Protein AF-0000000082404742 (afdb_homodimer)

Secondary structure (DSSP, 8-state):
-EEEEEEEE--S-----S-EEEEEEEEEE-TTS-EEEEEEEEE---SSS---EEEEEEE-HHHHHHHHHHHHHH-HHHHHHHSS---------------GGGGGGGGGG----/-EEEEEEEE--S-----S-EEEEEEEEEE-TTS-EEEEEEEEE---SSS---EEEEEEE-HHHHHHHHHHHHHH-HHHHHHHSS----------------TTSGGGG------

Organism: Rhodococcus erythropolis (NCBI:txid1833)

Radius of gyration: 31.64 Å; Cα contacts (8 Å, |Δi|>4): 335; chains: 2; bounding box: 119×67×80 Å

Sequence (226 aa):
MARIRTIEPGTQSIRAHSSEVDCFYNLVDDESGARLVHLSTFGSDHRKSSPKSSQSIQLDQQMAERLIAVLLESFPAIGASVQAPIAEPPLPIAPSSGSTLIYDQLSRELGPNMARIRTIEPGTQSIRAHSSEVDCFYNLVDDESGARLVHLSTFGSDHRKSSPKSSQSIQLDQQMAERLIAVLLESFPAIGASVQAPIAEPPLPIAPSSGSTLIYDQLSRELGPN

Foldseek 3Di:
DEEDDDDDDDDDDDDDDPFDWDKDWDWDADPVRFIKIKIFTFGPPPDDDDRPGPDMYIYGPVVVVVVVVVVCVVPVVVVVVVPPPVPVVPPPPPPPPDPVPPPDPPPPPPPDD/DEEDDDDDDDDDDDDDDPFDWDKDWDWDADPVRFIKIKIFTFGPPPDDDDRPGPDMYIYGPVVVVVVVVVVCVVPVVVVVVVPPPVPVPPPPPPPPPDPPPPPPDPPPPDDDD

pLDDT: mean 71.98, std 26.62, range [23.89, 98.25]

Solvent-accessible surface area (backbone atoms only — not comparable to full-atom values): 13575 Å² total; per-residue (Å²): 106,27,24,47,75,45,80,42,82,48,84,75,91,67,75,61,62,86,46,55,18,41,28,28,35,40,82,27,58,35,96,86,62,50,62,26,47,32,41,32,30,26,54,55,70,87,57,88,61,78,69,61,69,75,40,37,42,30,28,37,65,68,48,42,52,51,49,43,51,53,48,38,70,75,34,57,72,55,51,62,61,67,59,52,60,82,59,63,64,72,67,73,78,66,77,80,75,75,80,67,74,70,69,72,69,72,68,70,70,74,65,83,124,106,27,24,47,75,44,81,43,83,49,85,74,91,66,74,62,61,87,47,55,18,40,28,27,35,41,82,27,57,37,96,86,62,49,62,26,46,33,40,33,29,26,52,56,69,87,57,87,61,78,68,60,70,76,40,36,42,30,29,38,65,69,47,42,52,52,49,43,52,51,47,37,70,74,35,58,71,54,52,63,60,67,60,53,62,81,62,64,66,74,68,72,78,70,78,81,79,77,82,69,76,77,71,72,76,80,70,86,67,82,78,82,135

Nearest PDB structures (foldseek):
  2idk-assembly1_B  TM=4.460E-01  e=5.975E-01  Rattus norvegicus
  2oct-assembly1_A  TM=5.735E-01  e=3.264E+00  Homo sapiens
  1jkm-assembly1_B  TM=6.895E-01  e=3.941E+00  Bacillus subtilis
  4r40-assembly1_A  TM=4.897E-01  e=3.475E+00  Yersinia pestis CO92
  5kux-assembly1_A  TM=4.435E-01  e=7.871E+00  synthetic construct

Structure (mmCIF, N/CA/C/O backbone):
data_AF-0000000082404742-model_v1
#
loop_
_entity.id
_entity.type
_entity.pdbx_description
1 polymer 'Uncharacterized protein'
#
loop_
_atom_site.group_PDB
_atom_site.id
_atom_site.type_symbol
_atom_site.label_atom_id
_atom_site.label_alt_id
_atom_site.label_comp_id
_atom_site.label_asym_id
_atom_site.label_entity_id
_atom_site.label_seq_id
_atom_site.pdbx_PDB_ins_code
_atom_site.Cartn_x
_atom_site.Cartn_y
_atom_site.Cartn_z
_atom_site.occupancy
_atom_site.B_iso_or_equiv
_atom_site.auth_seq_id
_atom_site.auth_comp_id
_atom_site.auth_asym_id
_atom_site.auth_atom_id
_atom_site.pdbx_PDB_model_num
ATOM 1 N N . MET A 1 1 ? 9.93 9.234 -2.553 1 62.78 1 MET A N 1
ATOM 2 C CA . MET A 1 1 ? 9.414 9.914 -1.366 1 62.78 1 MET A CA 1
ATOM 3 C C . MET A 1 1 ? 8.289 10.875 -1.733 1 62.78 1 MET A C 1
ATOM 5 O O . MET A 1 1 ? 8.539 11.953 -2.275 1 62.78 1 MET A O 1
ATOM 9 N N . ALA A 1 2 ? 7.008 10.508 -1.83 1 80.25 2 ALA A N 1
ATOM 10 C CA . ALA A 1 2 ? 5.949 11.383 -2.312 1 80.25 2 ALA A CA 1
ATOM 11 C C . ALA A 1 2 ? 4.594 10.984 -1.734 1 80.25 2 ALA A C 1
ATOM 13 O O . ALA A 1 2 ? 4.367 9.812 -1.422 1 80.25 2 ALA A O 1
ATOM 14 N N . ARG A 1 3 ? 3.881 12.102 -1.605 1 92.06 3 ARG A N 1
ATOM 15 C CA . ARG A 1 3 ? 2.461 11.938 -1.312 1 92.06 3 ARG A CA 1
ATOM 16 C C . ARG A 1 3 ? 1.661 11.695 -2.588 1 92.06 3 ARG A C 1
ATOM 18 O O . ARG A 1 3 ? 1.751 12.477 -3.537 1 92.06 3 ARG A O 1
ATOM 25 N N . ILE A 1 4 ? 0.915 10.656 -2.559 1 94.69 4 ILE A N 1
ATOM 26 C CA . ILE A 1 4 ? 0.156 10.305 -3.752 1 94.69 4 ILE A CA 1
ATOM 27 C C . ILE A 1 4 ? -1.08 11.195 -3.861 1 94.69 4 ILE A C 1
ATOM 29 O O . ILE A 1 4 ? -1.879 11.27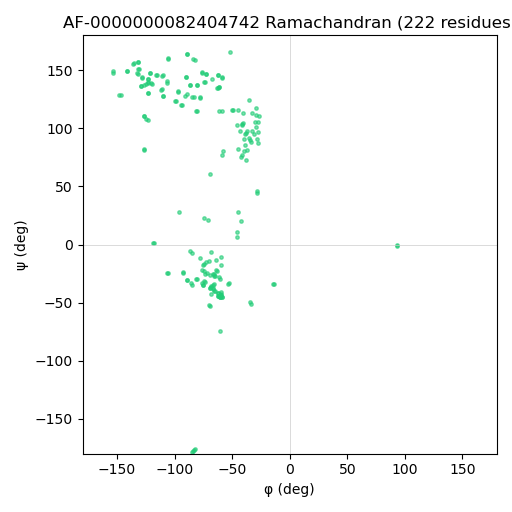3 -2.926 1 94.69 4 ILE A O 1
ATOM 33 N N . ARG A 1 5 ? -1.212 11.836 -5.023 1 94.56 5 ARG A N 1
ATOM 34 C CA . ARG A 1 5 ? -2.361 12.719 -5.191 1 94.56 5 ARG A CA 1
ATOM 35 C C . ARG A 1 5 ? -3.404 12.094 -6.109 1 94.56 5 ARG A C 1
ATOM 37 O O . ARG A 1 5 ? -4.574 12.477 -6.082 1 94.56 5 ARG A O 1
ATOM 44 N N . THR A 1 6 ? -2.949 11.148 -7.016 1 95.75 6 THR A N 1
ATOM 45 C CA . THR A 1 6 ? -3.875 10.43 -7.879 1 95.75 6 THR A CA 1
ATOM 46 C C . THR A 1 6 ? -3.445 8.969 -8.031 1 95.75 6 THR A C 1
ATOM 48 O O . THR A 1 6 ? -2.266 8.648 -7.883 1 95.75 6 THR A O 1
ATOM 51 N N . ILE A 1 7 ? -4.383 8.094 -8.219 1 96.75 7 ILE A N 1
ATOM 52 C CA . ILE A 1 7 ? -4.156 6.711 -8.609 1 96.75 7 ILE A CA 1
ATOM 53 C C . ILE A 1 7 ? -4.992 6.387 -9.852 1 96.75 7 ILE A C 1
ATOM 55 O O . ILE A 1 7 ? -6.223 6.391 -9.797 1 96.75 7 ILE A O 1
ATOM 59 N N . GLU A 1 8 ? -4.305 6.199 -10.93 1 96.69 8 GLU A N 1
ATOM 60 C CA . GLU A 1 8 ? -4.973 5.961 -12.203 1 96.69 8 GLU A CA 1
ATOM 61 C C . GLU A 1 8 ? -4.371 4.758 -12.922 1 96.69 8 GLU A C 1
ATOM 63 O O . GLU A 1 8 ? -3.236 4.359 -12.641 1 96.69 8 GLU A O 1
ATOM 68 N N . PRO A 1 9 ? -5.188 4.113 -13.875 1 97.06 9 PRO A N 1
ATOM 69 C CA . PRO A 1 9 ? -4.605 3.016 -14.648 1 97.06 9 PRO A CA 1
ATOM 70 C C . PRO A 1 9 ? -3.414 3.457 -15.492 1 97.06 9 PRO A C 1
ATOM 72 O O . PRO A 1 9 ? -3.43 4.551 -16.062 1 97.06 9 PRO A O 1
ATOM 75 N N . GLY A 1 10 ? -2.375 2.648 -15.453 1 94.31 10 GLY A N 1
ATOM 76 C CA . GLY A 1 10 ? -1.215 2.906 -16.297 1 94.31 10 GLY A CA 1
ATOM 77 C C . GLY A 1 10 ? -1.303 2.248 -17.656 1 94.31 10 GLY A C 1
ATOM 78 O O . GLY A 1 10 ? -2.152 1.383 -17.875 1 94.31 10 GLY A O 1
ATOM 79 N N . THR A 1 11 ? -0.453 2.736 -18.516 1 89.62 11 THR A N 1
ATOM 80 C CA . THR A 1 11 ? -0.446 2.203 -19.875 1 89.62 11 THR A CA 1
ATOM 81 C C . THR A 1 11 ? 0.898 1.556 -20.188 1 89.62 11 THR A C 1
ATOM 83 O O . THR A 1 11 ? 1.092 1.023 -21.297 1 89.62 11 THR A O 1
ATOM 86 N N . GLN A 1 12 ? 1.81 1.529 -19.266 1 86.75 12 GLN A N 1
ATOM 87 C CA . GLN A 1 12 ? 3.154 1.015 -19.5 1 86.75 12 GLN A CA 1
ATOM 88 C C . GLN A 1 12 ? 3.164 -0.511 -19.531 1 86.75 12 GLN A C 1
ATOM 90 O O . GLN A 1 12 ? 2.309 -1.151 -18.906 1 86.75 12 GLN A O 1
ATOM 95 N N . SER A 1 13 ? 4.07 -1.026 -20.328 1 89.94 13 SER A N 1
ATOM 96 C CA . SER A 1 13 ? 4.367 -2.453 -20.25 1 89.94 13 SER A CA 1
ATOM 97 C C . SER A 1 13 ? 5.328 -2.752 -19.094 1 89.94 13 SER A C 1
ATOM 99 O O . SER A 1 13 ? 6.492 -2.346 -19.141 1 89.94 13 SER A O 1
ATOM 101 N N . ILE A 1 14 ? 4.836 -3.467 -18.156 1 92 14 ILE A N 1
ATOM 102 C CA . ILE A 1 14 ? 5.582 -3.734 -16.922 1 92 14 ILE A CA 1
ATOM 103 C C . ILE A 1 14 ? 5.781 -5.238 -16.766 1 92 14 ILE A C 1
ATOM 105 O O . ILE A 1 14 ? 4.879 -6.027 -17.062 1 92 14 ILE A O 1
ATOM 109 N N . ARG A 1 15 ? 6.934 -5.578 -16.359 1 92.31 15 ARG A N 1
ATOM 110 C CA . ARG A 1 15 ? 7.195 -6.973 -16.016 1 92.31 15 ARG A CA 1
ATOM 111 C C . ARG A 1 15 ? 7.27 -7.152 -14.5 1 92.31 15 ARG A C 1
ATOM 113 O O . ARG A 1 15 ? 7.516 -6.191 -13.766 1 92.31 15 ARG A O 1
ATOM 120 N N . ALA A 1 16 ? 7.098 -8.391 -14.094 1 94.44 16 ALA A N 1
ATOM 121 C CA . ALA A 1 16 ? 7.242 -8.703 -12.672 1 94.44 16 ALA A CA 1
ATOM 122 C C . ALA A 1 16 ? 8.664 -8.422 -12.195 1 94.44 16 ALA A C 1
ATOM 124 O O . ALA A 1 16 ? 9.633 -8.758 -12.875 1 94.44 16 ALA A O 1
ATOM 125 N N . HIS A 1 17 ? 8.75 -7.793 -11.078 1 90.75 17 HIS A N 1
ATOM 126 C CA . HIS A 1 17 ? 10.062 -7.531 -10.5 1 90.75 17 HIS A CA 1
ATOM 127 C C . HIS A 1 17 ? 10.68 -8.812 -9.938 1 90.75 17 HIS A C 1
ATOM 129 O O . HIS A 1 17 ? 9.977 -9.648 -9.367 1 90.75 17 HIS A O 1
ATOM 135 N N . SER A 1 18 ? 11.961 -8.867 -10.031 1 87.25 18 SER A N 1
ATOM 136 C CA . SER A 1 18 ? 12.664 -10.055 -9.539 1 87.25 18 SER A CA 1
ATOM 137 C C . SER A 1 18 ? 13.117 -9.875 -8.094 1 87.25 18 SER A C 1
ATOM 139 O O . SER A 1 18 ? 13.352 -10.852 -7.387 1 87.25 18 SER A O 1
ATOM 141 N N . SER A 1 19 ? 13.281 -8.641 -7.645 1 84.94 19 SER A N 1
ATOM 142 C CA . SER A 1 19 ? 13.75 -8.391 -6.285 1 84.94 19 SER A CA 1
ATOM 143 C C . SER A 1 19 ? 12.578 -8.273 -5.312 1 84.94 19 SER A C 1
ATOM 145 O O . SER A 1 19 ? 11.5 -7.805 -5.68 1 84.94 19 SER A O 1
ATOM 147 N N . GLU A 1 20 ? 12.875 -8.781 -4.156 1 89.38 20 GLU A N 1
ATOM 148 C CA . GLU A 1 20 ? 11.891 -8.664 -3.08 1 89.38 20 GLU A CA 1
ATOM 149 C C . GLU A 1 20 ? 12.375 -7.707 -1.993 1 89.38 20 GLU A C 1
ATOM 151 O O . GLU A 1 20 ? 13.57 -7.633 -1.706 1 89.38 20 GLU A O 1
ATOM 156 N N . VAL A 1 21 ? 11.469 -6.996 -1.412 1 90.19 21 VAL A N 1
ATOM 157 C CA . VAL A 1 21 ? 11.805 -6.039 -0.363 1 90.19 21 VAL A CA 1
ATOM 158 C C . VAL A 1 21 ? 10.812 -6.168 0.791 1 90.19 21 VAL A C 1
ATOM 160 O O . VAL A 1 21 ? 9.703 -6.684 0.611 1 90.19 21 VAL A O 1
ATOM 163 N N . ASP A 1 22 ? 11.289 -5.746 1.96 1 92.31 22 ASP A N 1
ATOM 164 C CA . ASP A 1 22 ? 10.398 -5.559 3.102 1 92.31 22 ASP A CA 1
ATOM 165 C C . ASP A 1 22 ? 9.781 -4.164 3.096 1 92.31 22 ASP A C 1
ATOM 167 O O . ASP A 1 22 ? 10.461 -3.182 2.779 1 92.31 22 ASP A O 1
ATOM 171 N N . CYS A 1 23 ? 8.523 -4.168 3.389 1 93.62 23 CYS A N 1
ATOM 172 C CA . CYS A 1 23 ? 7.824 -2.893 3.492 1 93.62 23 CYS A CA 1
ATOM 173 C C . CYS A 1 23 ? 7.418 -2.605 4.934 1 93.62 23 CYS A C 1
ATOM 175 O O . CYS A 1 23 ? 6.949 -3.5 5.637 1 93.62 23 CYS A O 1
ATOM 177 N N . PHE A 1 24 ? 7.672 -1.413 5.395 1 94.25 24 PHE A N 1
ATOM 178 C CA . PHE A 1 24 ? 7.238 -0.937 6.703 1 94.25 24 PHE A CA 1
ATOM 179 C C . PHE A 1 24 ? 6.254 0.22 6.559 1 94.25 24 PHE A C 1
ATOM 181 O O . PHE A 1 24 ? 6.352 1.01 5.617 1 94.25 24 PHE A O 1
ATOM 188 N N . TYR A 1 25 ? 5.316 0.296 7.453 1 96.19 25 TYR A N 1
ATOM 189 C CA . TYR A 1 25 ? 4.379 1.412 7.406 1 96.19 25 TYR A CA 1
ATOM 190 C C . TYR A 1 25 ? 4.418 2.209 8.703 1 96.19 25 TYR A C 1
ATOM 192 O O . TYR A 1 25 ? 4.684 1.655 9.773 1 96.19 25 TYR A O 1
ATOM 200 N N . ASN A 1 26 ? 4.199 3.416 8.617 1 96.56 26 ASN A N 1
ATOM 201 C CA . ASN A 1 26 ? 4.062 4.355 9.727 1 96.56 26 ASN A CA 1
ATOM 202 C C . ASN A 1 26 ? 2.836 5.25 9.555 1 96.56 26 ASN A C 1
ATOM 204 O O . ASN A 1 26 ? 2.42 5.527 8.43 1 96.56 26 ASN A O 1
ATOM 208 N N . LEU A 1 27 ? 2.225 5.637 10.664 1 97.69 27 LEU A N 1
ATOM 209 C CA . LEU A 1 27 ? 1.222 6.695 10.641 1 97.69 27 LEU A CA 1
ATOM 210 C C . LEU A 1 27 ? 1.868 8.062 10.875 1 97.69 27 LEU A C 1
ATOM 212 O O . LEU A 1 27 ? 2.678 8.219 11.789 1 97.69 27 LEU A O 1
ATOM 216 N N . VAL A 1 28 ? 1.585 8.938 10.023 1 96.75 28 VAL A N 1
ATOM 217 C CA . VAL A 1 28 ? 2.156 10.281 10.055 1 96.75 28 VAL A CA 1
ATOM 218 C C . VAL A 1 28 ? 1.035 11.32 10.055 1 96.75 28 VAL A C 1
ATOM 220 O O . VAL A 1 28 ? 0.053 11.188 9.32 1 96.75 28 VAL A O 1
ATOM 223 N N . ASP A 1 29 ? 1.128 12.391 10.859 1 95.62 29 ASP A N 1
ATOM 224 C CA . ASP A 1 29 ? 0.223 13.539 10.773 1 95.62 29 ASP A CA 1
ATOM 225 C C . ASP A 1 29 ? 0.838 14.664 9.945 1 95.62 29 ASP A C 1
ATOM 227 O O . ASP A 1 29 ? 2.006 15.008 10.133 1 95.62 29 ASP A O 1
ATOM 231 N N . ASP A 1 30 ? 0.03 15.109 9.07 1 94.38 30 ASP A N 1
ATOM 232 C CA . ASP A 1 30 ? 0.555 16.266 8.344 1 94.38 30 ASP A CA 1
ATOM 233 C C . ASP A 1 30 ? 0.338 17.547 9.125 1 94.38 30 ASP A C 1
ATOM 235 O O . ASP A 1 30 ? -0.091 17.516 10.281 1 94.38 30 ASP A O 1
ATOM 239 N N . GLU A 1 31 ? 0.737 18.656 8.453 1 91.88 31 GLU A N 1
ATOM 240 C CA . GLU A 1 31 ? 0.717 19.938 9.133 1 91.88 31 GLU A CA 1
ATOM 241 C C . GLU A 1 31 ? -0.697 20.312 9.57 1 91.88 31 GLU A C 1
ATOM 243 O O . GLU A 1 31 ? -0.878 21.016 10.562 1 91.88 31 GLU A O 1
ATOM 248 N N . SER A 1 32 ? -1.747 19.859 8.898 1 93.94 32 SER A N 1
ATOM 249 C CA . SER A 1 32 ? -3.141 20.172 9.211 1 93.94 32 SER A CA 1
ATOM 250 C C . SER A 1 32 ? -3.697 19.188 10.25 1 93.94 32 SER A C 1
ATOM 252 O O . SER A 1 32 ? -4.828 19.359 10.711 1 93.94 32 SER A O 1
ATOM 254 N N . GLY A 1 33 ? -2.959 18.188 10.617 1 94.75 33 GLY A N 1
ATOM 255 C CA . GLY A 1 33 ? -3.438 17.172 11.555 1 94.75 33 GLY A CA 1
ATOM 256 C C . GLY A 1 33 ? -4.059 15.977 10.875 1 94.75 33 GLY A C 1
ATOM 257 O O . GLY A 1 33 ? -4.543 15.055 11.547 1 94.75 33 GLY A O 1
ATOM 258 N N . ALA A 1 34 ? -4.098 16.016 9.547 1 95.06 34 ALA A N 1
ATOM 259 C CA . ALA A 1 34 ? -4.656 14.883 8.812 1 95.06 34 ALA A CA 1
ATOM 260 C C . ALA A 1 34 ? -3.695 13.695 8.828 1 95.06 34 ALA A C 1
ATOM 262 O O . ALA A 1 34 ? -2.482 13.867 8.68 1 95.06 34 ALA A O 1
ATOM 263 N N . ARG A 1 35 ? -4.223 12.562 8.984 1 97 35 ARG A N 1
ATO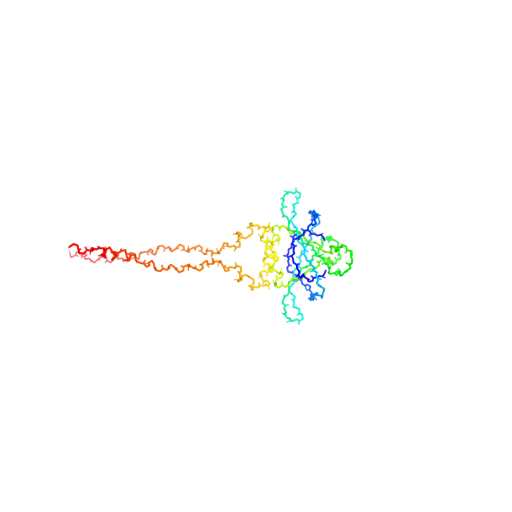M 264 C CA . ARG A 1 35 ? -3.451 11.328 9.086 1 97 35 ARG A CA 1
ATOM 265 C C . ARG A 1 35 ? -3.031 10.828 7.707 1 97 35 ARG A C 1
ATOM 267 O O . ARG A 1 35 ? -3.826 10.852 6.762 1 97 35 ARG A O 1
ATOM 274 N N . LEU A 1 36 ? -1.782 10.383 7.598 1 97.88 36 LEU A N 1
ATOM 275 C CA . LEU A 1 36 ? -1.221 9.727 6.418 1 97.88 36 LEU A CA 1
ATOM 276 C C . LEU A 1 36 ? -0.664 8.352 6.766 1 97.88 36 LEU A C 1
ATOM 278 O O . LEU A 1 36 ? -0.166 8.148 7.875 1 97.88 36 LEU A O 1
ATOM 282 N N . VAL A 1 37 ? -0.835 7.445 5.902 1 98.06 37 VAL A N 1
ATOM 283 C CA . VAL A 1 37 ? -0.099 6.191 5.988 1 98.06 37 VAL A CA 1
ATOM 284 C C . VAL A 1 37 ? 1.174 6.277 5.148 1 98.06 37 VAL A C 1
ATOM 286 O O . VAL A 1 37 ? 1.12 6.605 3.963 1 98.06 37 VAL A O 1
ATOM 289 N N . HIS A 1 38 ? 2.309 6.102 5.82 1 96.44 38 HIS A N 1
ATOM 290 C CA . HIS A 1 38 ? 3.611 6.094 5.164 1 96.44 38 HIS A CA 1
ATOM 291 C C . HIS A 1 38 ? 4.102 4.672 4.934 1 96.44 38 HIS A C 1
ATOM 293 O O . HIS A 1 38 ? 4.176 3.873 5.871 1 96.44 38 HIS A O 1
ATOM 299 N N . LEU A 1 39 ? 4.402 4.336 3.652 1 95.38 39 LEU A N 1
ATOM 300 C CA . LEU A 1 39 ? 5 3.055 3.281 1 95.38 39 LEU A CA 1
ATOM 301 C C . LEU A 1 39 ? 6.441 3.238 2.822 1 95.38 39 LEU A C 1
ATOM 303 O O . LEU A 1 39 ? 6.723 4.082 1.966 1 95.38 39 LEU A O 1
ATOM 307 N N . SER A 1 40 ? 7.348 2.486 3.395 1 92.19 40 SER A N 1
ATOM 308 C CA . SER A 1 40 ? 8.75 2.488 2.982 1 92.19 40 SER A CA 1
ATOM 309 C C . SER A 1 40 ? 9.258 1.07 2.744 1 92.19 40 SER A C 1
ATOM 311 O O . SER A 1 40 ? 8.906 0.146 3.48 1 92.19 40 SER A O 1
ATOM 313 N N . THR A 1 41 ? 9.969 0.925 1.681 1 90.44 41 THR A N 1
ATOM 314 C CA . THR A 1 41 ? 10.5 -0.394 1.364 1 90.44 41 THR A CA 1
ATOM 315 C C . THR A 1 41 ? 12.008 -0.445 1.626 1 90.44 41 THR A C 1
ATOM 317 O O . THR A 1 41 ? 12.711 0.551 1.438 1 90.44 41 THR A O 1
ATOM 320 N N . PHE A 1 42 ? 12.406 -1.555 2.154 1 84.06 42 PHE A N 1
ATOM 321 C CA . PHE A 1 42 ? 13.812 -1.805 2.436 1 84.06 42 PHE A CA 1
ATOM 322 C C . PHE A 1 42 ? 14.281 -3.1 1.778 1 84.06 42 PHE A C 1
ATOM 324 O O . PHE A 1 42 ? 13.664 -4.152 1.97 1 84.06 42 PHE A O 1
ATOM 331 N N . GLY A 1 43 ? 15.07 -2.939 0.752 1 71.56 43 GLY A N 1
ATOM 332 C CA . GLY A 1 43 ? 15.617 -4.094 0.055 1 71.56 43 GLY A CA 1
ATOM 333 C C . GLY A 1 43 ? 16.438 -5 0.954 1 71.56 43 GLY A C 1
ATOM 334 O O . GLY A 1 43 ? 16.812 -4.609 2.062 1 71.56 43 GLY A O 1
ATOM 335 N N . SER A 1 44 ? 16.312 -6.395 0.688 1 55.22 44 SER A N 1
ATOM 336 C CA . SER A 1 44 ? 17.188 -7.355 1.364 1 55.22 44 SER A CA 1
ATOM 337 C C . SER A 1 44 ? 18.641 -6.895 1.354 1 55.22 44 SER A C 1
ATOM 339 O O . SER A 1 44 ? 19.547 -7.707 1.521 1 55.22 44 SER A O 1
ATOM 341 N N . ASP A 1 45 ? 19.094 -5.93 1.008 1 49.47 45 ASP A N 1
ATOM 342 C CA . ASP A 1 45 ? 20.531 -6.043 1.182 1 49.47 45 ASP A CA 1
ATOM 343 C C . ASP A 1 45 ? 20.875 -6.82 2.451 1 49.47 45 ASP A C 1
ATOM 345 O O . ASP A 1 45 ? 20.375 -6.5 3.533 1 49.47 45 ASP A O 1
ATOM 349 N N . HIS A 1 46 ? 21.219 -8.266 2.436 1 42.41 46 HIS A N 1
ATOM 350 C CA . HIS A 1 46 ? 22.234 -8.891 3.277 1 42.41 46 HIS A CA 1
ATOM 351 C C . HIS A 1 46 ? 23.125 -7.848 3.924 1 42.41 46 HIS A C 1
ATOM 353 O O . HIS A 1 46 ? 24.125 -8.195 4.566 1 42.41 46 HIS A O 1
ATOM 359 N N . ARG A 1 47 ? 23.406 -6.73 3.252 1 44.25 47 ARG A N 1
ATOM 360 C CA . ARG A 1 47 ? 24.547 -5.965 3.717 1 44.25 47 ARG A CA 1
ATOM 361 C C . ARG A 1 47 ? 24.344 -5.457 5.137 1 44.25 47 ARG A C 1
ATOM 363 O O . ARG A 1 47 ? 23.203 -5.254 5.562 1 44.25 47 ARG A O 1
ATOM 370 N N . LYS A 1 48 ? 25.297 -5.402 5.812 1 41.53 48 LYS A N 1
ATOM 371 C CA . LYS A 1 48 ? 25.641 -4.906 7.145 1 41.53 48 LYS A CA 1
ATOM 372 C C . LYS A 1 48 ? 24.844 -3.646 7.48 1 41.53 48 LYS A C 1
ATOM 374 O O . LYS A 1 48 ? 24.844 -3.195 8.625 1 41.53 48 LYS A O 1
ATOM 379 N N . SER A 1 49 ? 24.797 -2.635 6.594 1 45.78 49 SER A N 1
ATOM 380 C CA . SER A 1 49 ? 24.422 -1.312 7.074 1 45.78 49 SER A CA 1
ATOM 381 C C . SER A 1 49 ? 22.906 -1.168 7.137 1 45.78 49 SER A C 1
ATOM 383 O O . SER A 1 49 ? 22.172 -1.968 6.547 1 45.78 49 SER A O 1
ATOM 385 N N . SER A 1 50 ? 22.391 -0.251 7.891 1 48.19 50 SER A N 1
ATOM 386 C CA . SER A 1 50 ? 21 0.128 8.141 1 48.19 50 SER A CA 1
ATOM 387 C C . SER A 1 50 ? 20.188 0.116 6.859 1 48.19 50 SER A C 1
ATOM 389 O O . SER A 1 50 ? 20.578 0.726 5.859 1 48.19 50 SER A O 1
ATOM 391 N N . PRO A 1 51 ? 19.438 -0.843 6.695 1 48.81 51 PRO A N 1
ATOM 392 C CA . PRO A 1 51 ? 18.609 -0.965 5.488 1 48.81 51 PRO A CA 1
ATOM 393 C C . PRO A 1 51 ? 18.125 0.385 4.969 1 48.81 51 PRO A C 1
ATOM 395 O O . PRO A 1 51 ? 17.609 1.199 5.746 1 48.81 51 PRO A O 1
ATOM 398 N N . LYS A 1 52 ? 18.781 1.075 4.117 1 50.25 52 LYS A N 1
ATOM 399 C CA . LYS A 1 52 ? 18.344 2.357 3.586 1 50.25 52 LYS A CA 1
ATOM 400 C C . LYS A 1 52 ? 17.016 2.211 2.838 1 50.25 52 LYS A C 1
ATOM 402 O O . LYS A 1 52 ? 16.859 1.293 2.031 1 50.25 52 LYS A O 1
ATOM 407 N N . SER A 1 53 ? 15.977 2.863 3.412 1 51.97 53 SER A N 1
ATOM 408 C CA . SER A 1 53 ? 14.695 2.914 2.717 1 51.97 53 SER A CA 1
ATOM 409 C C . SER A 1 53 ? 14.867 3.365 1.271 1 51.97 53 SER A C 1
ATOM 411 O O . SER A 1 53 ? 15.516 4.379 1.004 1 51.97 53 SER A O 1
ATOM 413 N N . SER A 1 54 ? 14.562 2.51 0.254 1 62.5 54 SER A N 1
ATOM 414 C CA . SER A 1 54 ? 14.805 2.881 -1.136 1 62.5 54 SER A CA 1
ATOM 415 C C . SER A 1 54 ? 13.648 3.689 -1.705 1 62.5 54 SER A C 1
ATOM 417 O O . SER A 1 54 ? 13.844 4.543 -2.572 1 62.5 54 SER A O 1
ATOM 419 N N . GLN A 1 55 ? 12.43 3.371 -1.281 1 76.56 55 GLN A N 1
ATOM 420 C CA . GLN A 1 55 ? 11.281 4.043 -1.874 1 76.56 55 GLN A CA 1
ATOM 421 C C . GLN A 1 55 ? 10.164 4.223 -0.852 1 76.56 55 GLN A C 1
ATOM 423 O O . GLN A 1 55 ? 9.922 3.34 -0.024 1 76.56 55 GLN A O 1
ATOM 428 N N . SER A 1 56 ? 9.656 5.516 -0.724 1 89 56 SER A N 1
ATOM 429 C CA . SER A 1 56 ? 8.555 5.727 0.205 1 89 56 SER A CA 1
ATOM 430 C C . SER A 1 56 ? 7.395 6.453 -0.47 1 89 56 SER A C 1
ATOM 432 O O . SER A 1 56 ? 7.609 7.273 -1.368 1 89 56 SER A O 1
ATOM 434 N N . ILE A 1 57 ? 6.184 6.051 -0.082 1 92.75 57 ILE A N 1
ATOM 435 C CA . ILE A 1 57 ? 4.98 6.75 -0.514 1 92.75 57 ILE A CA 1
ATOM 436 C C . ILE A 1 57 ? 4.086 7.035 0.693 1 92.75 57 ILE A C 1
ATOM 438 O O . ILE A 1 57 ? 4.137 6.316 1.693 1 92.75 57 ILE A O 1
ATOM 442 N N . GLN A 1 58 ? 3.338 8.117 0.576 1 95.94 58 GLN A N 1
ATOM 443 C CA . GLN A 1 58 ? 2.355 8.469 1.597 1 95.94 58 GLN A CA 1
ATOM 444 C C . GLN A 1 58 ? 0.959 8.594 0.995 1 95.94 58 GLN A C 1
ATOM 446 O O . GLN A 1 58 ? 0.799 9.109 -0.113 1 95.94 58 GLN A O 1
ATOM 451 N N . LEU A 1 59 ? -0.001 8.086 1.721 1 97.5 59 LEU A N 1
ATOM 452 C CA . LEU A 1 59 ? -1.402 8.125 1.314 1 97.5 59 LEU A CA 1
ATOM 453 C C . LEU A 1 59 ? -2.258 8.82 2.367 1 97.5 59 LEU A C 1
ATOM 455 O O . LEU A 1 59 ? -2.146 8.516 3.559 1 97.5 59 LEU A O 1
ATOM 459 N N . ASP A 1 60 ? -3.062 9.781 1.876 1 97.38 60 ASP A N 1
ATOM 460 C CA . ASP A 1 60 ? -4.137 10.227 2.76 1 97.38 60 ASP A CA 1
ATOM 461 C C . ASP A 1 60 ? -5.352 9.305 2.652 1 97.38 60 ASP A C 1
ATOM 463 O O . ASP A 1 60 ? -5.312 8.305 1.943 1 97.38 60 ASP A O 1
ATOM 467 N N . GLN A 1 61 ? -6.355 9.664 3.379 1 97.25 61 GLN A N 1
ATOM 468 C CA . GLN A 1 61 ? -7.531 8.805 3.449 1 97.25 61 GLN A CA 1
ATOM 469 C C . GLN A 1 61 ? -8.141 8.594 2.068 1 97.25 61 GLN A C 1
ATOM 471 O O . GLN A 1 61 ? -8.547 7.48 1.728 1 97.25 61 GLN A O 1
ATOM 476 N N . GLN A 1 62 ? -8.242 9.609 1.293 1 97.19 62 GLN A N 1
ATOM 477 C CA . GLN A 1 62 ? -8.844 9.523 -0.033 1 97.19 62 GLN A CA 1
ATOM 478 C C . GLN A 1 62 ? -8.062 8.562 -0.929 1 97.19 62 GLN A C 1
ATOM 480 O O . GLN A 1 62 ? -8.656 7.727 -1.614 1 97.19 62 GLN A O 1
ATOM 485 N N . MET A 1 63 ? -6.766 8.688 -0.867 1 97.69 63 MET A N 1
ATOM 486 C CA . MET A 1 63 ? -5.938 7.84 -1.715 1 97.69 63 MET A CA 1
ATOM 487 C C . MET A 1 63 ? -5.898 6.41 -1.178 1 97.69 63 MET A C 1
ATOM 489 O O . MET A 1 63 ? -5.77 5.457 -1.947 1 97.69 63 MET A O 1
ATOM 493 N N . ALA A 1 64 ? -5.984 6.281 0.118 1 98.12 64 ALA A N 1
ATOM 494 C CA . ALA A 1 64 ? -6.105 4.945 0.696 1 98.12 64 ALA A CA 1
ATOM 495 C C . ALA A 1 64 ? -7.371 4.246 0.205 1 98.12 64 ALA A C 1
ATOM 497 O O . ALA A 1 64 ? -7.332 3.074 -0.174 1 98.12 64 ALA A O 1
ATOM 498 N N . GLU A 1 65 ? -8.43 4.98 0.188 1 97.25 65 GLU A N 1
ATOM 499 C CA . GLU A 1 65 ? -9.695 4.43 -0.294 1 97.25 65 GLU A CA 1
ATOM 500 C C . GLU A 1 65 ? -9.594 4.008 -1.757 1 97.25 65 GLU A C 1
ATOM 502 O O . GLU A 1 65 ? -10.047 2.926 -2.129 1 97.25 65 GLU A O 1
ATOM 507 N N . ARG A 1 66 ? -9 4.863 -2.52 1 98.12 66 ARG A N 1
ATOM 508 C CA . ARG A 1 66 ? -8.812 4.562 -3.936 1 98.12 66 ARG A CA 1
ATOM 509 C C . ARG A 1 66 ? -7.934 3.336 -4.125 1 98.12 66 ARG A C 1
ATOM 511 O O . ARG A 1 66 ? -8.211 2.488 -4.977 1 98.12 66 ARG A O 1
ATOM 518 N N . LEU A 1 67 ? -6.883 3.24 -3.328 1 98.25 67 LEU A N 1
ATOM 519 C CA . LEU A 1 67 ? -5.98 2.1 -3.443 1 98.25 67 LEU A CA 1
ATOM 520 C C . LEU A 1 67 ? -6.691 0.805 -3.062 1 98.25 67 LEU A C 1
ATOM 522 O O . LEU A 1 67 ? -6.531 -0.218 -3.732 1 98.25 67 LEU A O 1
ATOM 526 N N . ILE A 1 68 ? -7.504 0.888 -2.027 1 97.5 68 ILE A N 1
ATOM 527 C CA . ILE A 1 68 ? -8.266 -0.288 -1.613 1 97.5 68 ILE A CA 1
ATOM 528 C C . ILE A 1 68 ? -9.172 -0.744 -2.752 1 97.5 68 ILE A C 1
ATOM 530 O O . ILE A 1 68 ? -9.234 -1.935 -3.066 1 97.5 68 ILE A O 1
ATOM 534 N N . ALA A 1 69 ? -9.828 0.181 -3.348 1 96.62 69 ALA A N 1
ATOM 535 C CA . ALA A 1 69 ? -10.703 -0.149 -4.469 1 96.62 69 ALA A CA 1
ATOM 536 C C . ALA A 1 69 ? -9.93 -0.824 -5.594 1 96.62 69 ALA A C 1
ATOM 538 O O . ALA A 1 69 ? -10.383 -1.824 -6.156 1 96.62 69 ALA A O 1
ATOM 539 N N . VAL A 1 70 ? -8.766 -0.297 -5.938 1 97.94 70 VAL A N 1
ATOM 540 C CA . VAL A 1 70 ? -7.93 -0.839 -7 1 97.94 70 VAL A CA 1
ATOM 541 C C . VAL A 1 70 ? -7.512 -2.266 -6.652 1 97.94 70 VAL A C 1
ATOM 543 O O . VAL A 1 70 ? -7.566 -3.16 -7.5 1 97.94 70 VAL A O 1
ATOM 546 N N . LEU A 1 71 ? -7.109 -2.467 -5.387 1 97.75 71 LEU A N 1
ATOM 547 C CA . LEU A 1 71 ? -6.641 -3.781 -4.965 1 97.75 71 LEU A CA 1
ATOM 548 C C . LEU A 1 71 ? -7.777 -4.797 -4.984 1 97.75 71 LEU A C 1
ATOM 550 O O . LEU A 1 71 ? -7.59 -5.938 -5.422 1 97.75 71 LEU A O 1
ATOM 554 N N . LEU A 1 72 ? -8.953 -4.359 -4.598 1 95.81 72 LEU A N 1
ATOM 555 C CA . LEU A 1 72 ? -10.109 -5.25 -4.59 1 95.81 72 LEU A CA 1
ATOM 556 C C . LEU A 1 72 ? -10.531 -5.602 -6.012 1 95.81 72 LEU A C 1
ATOM 558 O O . LEU A 1 72 ? -10.945 -6.73 -6.277 1 95.81 72 LEU A O 1
ATOM 562 N N . GLU A 1 73 ? -10.445 -4.652 -6.895 1 96 73 GLU A N 1
ATOM 563 C CA . GLU A 1 73 ? -10.75 -4.902 -8.305 1 96 73 GLU A CA 1
ATOM 564 C C . GLU A 1 73 ? -9.734 -5.863 -8.922 1 96 73 GLU A C 1
ATOM 566 O O . GLU A 1 73 ? -10.094 -6.699 -9.75 1 96 73 GLU A O 1
ATOM 571 N N . SER A 1 74 ? -8.523 -5.773 -8.477 1 96.75 74 SER A N 1
ATOM 572 C CA . SER A 1 74 ? -7.426 -6.543 -9.062 1 96.75 74 SER A CA 1
ATOM 573 C C . SER A 1 74 ? -7.402 -7.969 -8.516 1 96.75 74 SER A C 1
ATOM 575 O O . SER A 1 74 ? -6.91 -8.883 -9.18 1 96.75 74 SER A O 1
ATOM 577 N N . PHE A 1 75 ? -7.871 -8.07 -7.293 1 97.12 75 PHE A N 1
ATOM 578 C CA . PHE A 1 75 ? -7.918 -9.359 -6.621 1 97.12 75 PHE A CA 1
ATOM 579 C C . PHE A 1 75 ? -9.32 -9.648 -6.09 1 97.12 75 PHE A C 1
ATOM 581 O O . PHE A 1 75 ? -9.547 -9.609 -4.879 1 97.12 75 PHE A O 1
ATOM 588 N N . PRO A 1 76 ? -10.227 -10.133 -6.891 1 92.31 76 PRO A N 1
ATOM 589 C CA . PRO A 1 76 ? -11.625 -10.312 -6.492 1 92.31 76 PRO A CA 1
ATOM 590 C C . PRO A 1 76 ? -11.789 -11.336 -5.367 1 92.31 76 PRO A C 1
ATOM 592 O O . PRO A 1 76 ? -12.781 -11.297 -4.633 1 92.31 76 PRO A O 1
ATOM 595 N N . ALA A 1 77 ? -10.867 -12.148 -5.242 1 89.94 77 ALA A N 1
ATOM 596 C CA . ALA A 1 77 ? -10.938 -13.172 -4.203 1 89.94 77 ALA A CA 1
ATOM 597 C C . ALA A 1 77 ? -10.867 -12.547 -2.812 1 89.94 77 ALA A C 1
ATOM 599 O O . ALA A 1 77 ? -11.359 -13.125 -1.839 1 89.94 77 ALA A O 1
ATOM 600 N N . ILE A 1 78 ? -10.289 -11.414 -2.691 1 88.56 78 ILE A N 1
ATOM 601 C CA . ILE A 1 78 ? -10.172 -10.727 -1.407 1 88.56 78 ILE A CA 1
ATOM 602 C C . ILE A 1 78 ? -11.539 -10.234 -0.951 1 88.56 78 ILE A C 1
ATOM 604 O O . ILE A 1 78 ? -11.891 -10.359 0.224 1 88.56 78 ILE A O 1
ATOM 608 N N . GLY A 1 79 ? -12.25 -9.484 -1.801 1 74.06 79 GLY A N 1
ATOM 609 C CA . GLY A 1 79 ? -13.57 -8.969 -1.478 1 74.06 79 GLY A CA 1
ATOM 610 C C . GLY A 1 79 ? -14.539 -10.047 -1.02 1 74.06 79 GLY A C 1
ATOM 611 O O . GLY A 1 79 ? -15.422 -9.781 -0.199 1 74.06 79 GLY A O 1
ATOM 612 N N . ALA A 1 80 ? -14.383 -11.164 -1.55 1 67.06 80 ALA A N 1
ATOM 613 C CA . ALA A 1 80 ? -15.242 -12.281 -1.163 1 67.06 80 ALA A CA 1
ATOM 614 C C . ALA A 1 80 ? -15.016 -12.672 0.295 1 67.06 80 ALA A C 1
ATOM 616 O O . ALA A 1 80 ? -15.945 -13.109 0.979 1 67.06 80 ALA A O 1
ATOM 617 N N . SER A 1 81 ? -13.859 -12.406 0.746 1 59.84 81 SER A N 1
ATOM 618 C CA . SER A 1 81 ? -13.523 -12.766 2.119 1 59.84 81 SER A CA 1
ATOM 619 C C . SER A 1 81 ? -13.867 -11.641 3.088 1 59.84 81 SER A C 1
ATOM 621 O O . SER A 1 81 ? -14.125 -11.891 4.27 1 59.84 81 SER A O 1
ATOM 623 N N . VAL A 1 82 ? -13.781 -10.484 2.568 1 54.72 82 VAL A N 1
ATOM 624 C CA . VAL A 1 82 ? -14.023 -9.336 3.434 1 54.72 82 VAL A CA 1
ATOM 625 C C . VAL A 1 82 ? -15.516 -9.195 3.699 1 54.72 82 VAL A C 1
ATOM 627 O O . VAL A 1 82 ? -15.922 -8.695 4.754 1 54.72 82 VAL A O 1
ATOM 630 N N . GLN A 1 83 ? -16.344 -9.5 2.762 1 47.94 83 GLN A N 1
ATOM 631 C CA . GLN A 1 83 ? -17.781 -9.391 2.953 1 47.94 83 GLN A CA 1
ATOM 632 C C . GLN A 1 83 ? -18.297 -10.484 3.879 1 47.94 83 GLN A C 1
ATOM 634 O O . GLN A 1 83 ? -19.5 -10.594 4.102 1 47.94 83 GLN A O 1
ATOM 639 N N . ALA A 1 84 ? -17.594 -11.586 3.965 1 40.97 84 ALA A N 1
ATOM 640 C CA . ALA A 1 84 ? -18.469 -12.484 4.723 1 40.97 84 ALA A CA 1
ATOM 641 C C . ALA A 1 84 ? -18.812 -11.891 6.086 1 40.97 84 ALA A C 1
ATOM 643 O O . ALA A 1 84 ? -17.922 -11.641 6.906 1 40.97 84 ALA A O 1
ATOM 644 N N . PRO A 1 85 ? -19.625 -11.016 6.156 1 33.94 85 PRO A N 1
ATOM 645 C CA . PRO A 1 85 ? -20.047 -10.695 7.523 1 33.94 85 PRO A CA 1
ATOM 646 C C . PRO A 1 85 ? -19.906 -11.891 8.469 1 33.94 85 PRO A C 1
ATOM 648 O O . PRO A 1 85 ? -20.109 -13.039 8.055 1 33.94 85 PRO A O 1
ATOM 651 N N . ILE A 1 86 ? -18.938 -11.859 9.461 1 36.09 86 ILE A N 1
ATOM 652 C CA . ILE A 1 86 ? -19.062 -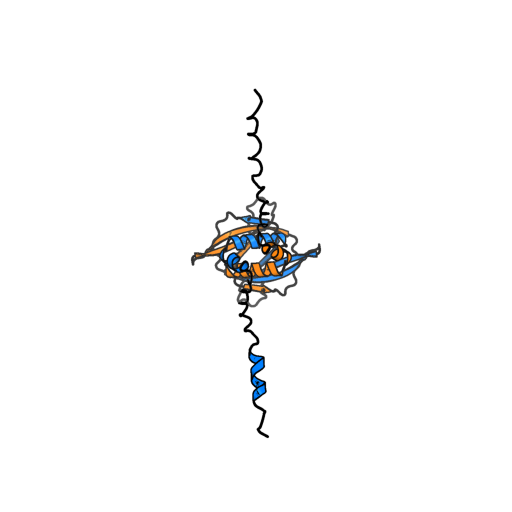12.82 10.547 1 36.09 86 ILE A CA 1
ATOM 653 C C . ILE A 1 86 ? -20.531 -13.172 10.75 1 36.09 86 ILE A C 1
ATOM 655 O O . ILE A 1 86 ? -21.297 -12.383 11.32 1 36.09 86 ILE A O 1
ATOM 659 N N . ALA A 1 87 ? -21.156 -13.375 9.742 1 36.81 87 ALA A N 1
ATOM 660 C CA . ALA A 1 87 ? -22.484 -13.906 10.047 1 36.81 87 ALA A CA 1
ATOM 661 C C . ALA A 1 87 ? -22.422 -14.953 11.148 1 36.81 87 ALA A C 1
ATOM 663 O O . ALA A 1 87 ? -21.703 -15.953 11.031 1 36.81 87 ALA A O 1
ATOM 664 N N . GLU A 1 88 ? -22.25 -14.406 12.344 1 38.59 88 GLU A N 1
ATOM 665 C CA . GLU A 1 88 ? -22.406 -15.344 13.453 1 38.59 88 GLU A CA 1
ATOM 666 C C . GLU A 1 88 ? -23.359 -16.484 13.078 1 38.59 88 GLU A C 1
ATOM 668 O O . GLU A 1 88 ? -24.453 -16.234 12.578 1 38.59 88 GLU A O 1
ATOM 673 N N . PRO A 1 89 ? -22.812 -17.469 12.516 1 39.12 89 PRO A N 1
ATOM 674 C CA . PRO A 1 89 ? -23.797 -18.516 12.258 1 39.12 89 PRO A CA 1
ATOM 675 C C . PRO A 1 89 ? -24.953 -18.484 13.25 1 39.12 89 PRO A C 1
ATOM 677 O O . PRO A 1 89 ? -24.766 -18.203 14.43 1 39.12 89 PRO A O 1
ATOM 680 N N . PRO A 1 90 ? -26.047 -18.016 12.773 1 39.09 90 PRO A N 1
ATOM 681 C CA . PRO A 1 90 ? -27.109 -18.031 13.789 1 39.09 90 PRO A CA 1
ATOM 682 C C . PRO A 1 90 ? -26.953 -19.188 14.781 1 39.09 90 PRO A C 1
ATOM 684 O O . PRO A 1 90 ? -26.656 -20.312 14.383 1 39.09 90 PRO A O 1
ATOM 687 N N . LEU A 1 91 ? -26.344 -18.922 15.875 1 42.34 91 LEU A N 1
ATOM 688 C CA . LEU A 1 91 ? -26.328 -19.922 16.922 1 42.34 91 LEU A CA 1
ATOM 689 C C . LEU A 1 91 ? -27.562 -20.828 16.844 1 42.34 91 LEU A C 1
ATOM 691 O O . LEU A 1 91 ? -28.688 -20.328 16.703 1 42.34 91 LEU A O 1
ATOM 695 N N . PRO A 1 92 ? -27.406 -21.859 16.281 1 38.97 92 PRO A N 1
ATOM 696 C CA . PRO A 1 92 ? -28.594 -22.719 16.297 1 38.97 92 PRO A CA 1
ATOM 697 C C . PRO A 1 92 ? -29.391 -22.609 17.594 1 38.97 92 PRO A C 1
ATOM 699 O O . PRO A 1 92 ? -28.812 -22.609 18.688 1 38.97 92 PRO A O 1
ATOM 702 N N . ILE A 1 93 ? -30.359 -21.734 17.656 1 40.03 93 ILE A N 1
ATOM 703 C CA . ILE A 1 93 ? -31.234 -21.719 18.828 1 40.03 93 ILE A CA 1
ATOM 704 C C . ILE A 1 93 ? -31.531 -23.141 19.266 1 40.03 93 ILE A C 1
ATOM 706 O O . ILE A 1 93 ? -32.125 -23.922 18.516 1 40.03 93 ILE A O 1
ATOM 710 N N . ALA A 1 94 ? -30.641 -23.812 20 1 40.81 94 ALA A N 1
ATOM 711 C CA . ALA A 1 94 ? -30.891 -25.125 20.609 1 40.81 94 ALA A CA 1
ATOM 712 C C . ALA A 1 94 ? -32.281 -25.203 21.188 1 40.81 94 ALA A C 1
ATOM 714 O O . ALA A 1 94 ? -32.781 -24.219 21.766 1 40.81 94 ALA A O 1
ATOM 715 N N . PRO A 1 95 ? -33.125 -25.984 20.672 1 37.97 95 PRO A N 1
ATOM 716 C CA . PRO A 1 95 ? -34.469 -26.141 21.234 1 37.97 95 PRO A CA 1
ATOM 717 C C . PRO A 1 95 ? -34.469 -26.172 22.766 1 37.97 95 PRO A C 1
ATOM 719 O O . PRO A 1 95 ? -33.531 -26.688 23.375 1 37.97 95 PRO A O 1
ATOM 722 N N . SER A 1 96 ? -34.875 -25.094 23.438 1 37.47 96 SER A N 1
ATOM 723 C CA . SER A 1 96 ? -35.094 -25 24.875 1 37.47 96 SER A CA 1
ATOM 724 C C . SER A 1 96 ? -35.719 -26.297 25.406 1 37.47 96 SER A C 1
ATOM 726 O O . SER A 1 96 ? -36.875 -26.609 25.078 1 37.47 96 SER A O 1
ATOM 728 N N . SER A 1 97 ? -34.969 -27.328 25.484 1 38.38 97 SER A N 1
ATOM 729 C CA . SER A 1 97 ? -35.375 -28.531 26.188 1 38.38 97 SER A CA 1
ATOM 730 C C . SER A 1 97 ? -36.125 -28.203 27.469 1 38.38 97 SER A C 1
ATOM 732 O O . SER A 1 97 ? -35.594 -27.453 28.312 1 38.38 97 SER A O 1
ATOM 734 N N . GLY A 1 98 ? -37.438 -28.156 27.484 1 34.22 98 GLY A N 1
ATOM 735 C CA . GLY A 1 98 ? -38.469 -28.125 28.5 1 34.22 98 GLY A CA 1
ATOM 736 C C . GLY A 1 98 ? -38.062 -28.828 29.781 1 34.22 98 GLY A C 1
ATOM 737 O O . GLY A 1 98 ? -37.281 -29.781 29.75 1 34.22 98 GLY A O 1
ATOM 738 N N . SER A 1 99 ? -37.969 -28.125 30.938 1 38 99 SER A N 1
ATOM 739 C CA . SER A 1 99 ? -37.719 -28.188 32.375 1 38 99 SER A CA 1
ATOM 740 C C . SER A 1 99 ? -38.438 -29.391 33 1 38 99 SER A C 1
ATOM 742 O O . SER A 1 99 ? -39.438 -29.234 33.688 1 38 99 SER A O 1
ATOM 744 N N . THR A 1 100 ? -38.781 -30.359 32.188 1 38.19 100 THR A N 1
ATOM 745 C CA . THR A 1 100 ? -39.656 -31.344 32.844 1 38.19 100 THR A CA 1
ATOM 746 C C . THR A 1 100 ? -38.969 -31.969 34.031 1 38.19 100 THR A C 1
ATOM 748 O O . THR A 1 100 ? -39.562 -32.75 34.781 1 38.19 100 THR A O 1
ATOM 751 N N . LEU A 1 101 ? -37.719 -31.766 34.219 1 33.16 101 LEU A N 1
ATOM 752 C CA . LEU A 1 101 ? -37.094 -32.719 35.125 1 33.16 101 LEU A CA 1
ATOM 753 C C . LEU A 1 101 ? -37.562 -32.5 36.562 1 33.16 101 LEU A C 1
ATOM 755 O O . LEU A 1 101 ? -37.031 -33.094 37.5 1 33.16 101 LEU A O 1
ATOM 759 N N . ILE A 1 102 ? -38.188 -31.359 36.781 1 34.44 102 ILE A N 1
ATOM 760 C CA . ILE A 1 102 ? -38.125 -31.031 38.219 1 34.44 102 ILE A CA 1
ATOM 761 C C . ILE A 1 102 ? -38.781 -32.125 39.031 1 34.44 102 ILE A C 1
ATOM 763 O O . ILE A 1 102 ? -38.562 -32.188 40.25 1 34.44 102 ILE A O 1
ATOM 767 N N . TYR A 1 103 ? -39.906 -32.625 38.531 1 34.06 103 TYR A N 1
ATOM 768 C CA . TYR A 1 103 ? -40.875 -33.062 39.531 1 34.06 103 TYR A CA 1
ATOM 769 C C . TYR A 1 103 ? -40.375 -34.281 40.281 1 34.06 103 TYR A C 1
ATOM 771 O O . TYR A 1 103 ? -40.875 -34.625 41.375 1 34.06 103 TYR A O 1
ATOM 779 N N . ASP A 1 104 ? -39.719 -35.125 39.625 1 30.89 104 ASP A N 1
ATOM 780 C CA . ASP A 1 104 ? -39.938 -36.5 40.094 1 30.89 104 ASP A CA 1
ATOM 781 C C . ASP A 1 104 ? -39.188 -36.75 41.406 1 30.89 104 ASP A C 1
ATOM 783 O O . ASP A 1 104 ? -39.25 -37.844 41.969 1 30.89 104 ASP A O 1
ATOM 787 N N . GLN A 1 105 ? -38.281 -36 41.75 1 29.92 105 GLN A N 1
ATOM 788 C CA . GLN A 1 105 ? -37.375 -36.594 42.7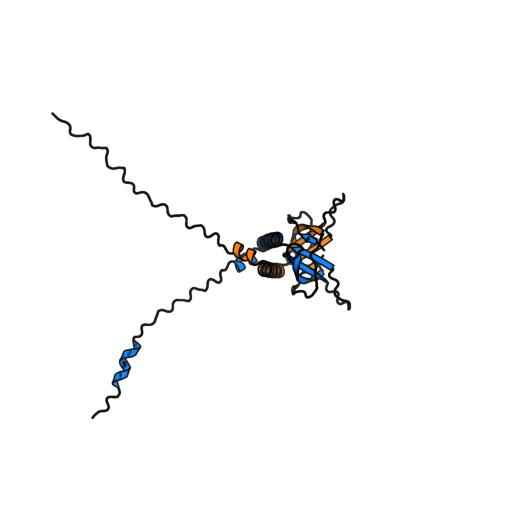19 1 29.92 105 GLN A CA 1
ATOM 789 C C . GLN A 1 105 ? -38.031 -36.656 44.094 1 29.92 105 GLN A C 1
ATOM 791 O O . GLN A 1 105 ? -37.438 -37.188 45.031 1 29.92 105 GLN A O 1
ATOM 796 N N . LEU A 1 106 ? -39.031 -35.969 44.312 1 33.12 106 LEU A N 1
ATOM 797 C CA . LEU A 1 106 ? -39.312 -35.844 45.719 1 33.12 106 LEU A CA 1
ATOM 798 C C . LEU A 1 106 ? -39.656 -37.188 46.344 1 33.12 106 LEU A C 1
ATOM 800 O O . LEU A 1 106 ? -39.719 -37.312 47.594 1 33.12 106 LEU A O 1
ATOM 804 N N . SER A 1 107 ? -39.938 -38.25 45.625 1 31.14 107 SER A N 1
ATOM 805 C CA . SER A 1 107 ? -40.719 -39.281 46.25 1 31.14 107 SER A CA 1
ATOM 806 C C . SER A 1 107 ? -39.906 -40.062 47.25 1 31.14 107 SER A C 1
ATOM 808 O O . SER A 1 107 ? -40.375 -41 47.875 1 31.14 107 SER A O 1
ATOM 810 N N . ARG A 1 108 ? -38.625 -40.125 47.125 1 27.19 108 ARG A N 1
ATOM 811 C CA . ARG A 1 108 ? -38.062 -41.344 47.75 1 27.19 108 ARG A CA 1
ATOM 812 C C . ARG A 1 108 ? -38.188 -41.312 49.25 1 27.19 108 ARG A C 1
ATOM 814 O O . ARG A 1 108 ? -37.875 -42.281 49.938 1 27.19 108 ARG A O 1
ATOM 821 N N . GLU A 1 109 ? -38.062 -40.156 49.875 1 32.66 109 GLU A N 1
ATOM 822 C CA . GLU A 1 109 ? -37.625 -40.312 51.25 1 32.66 109 GLU A CA 1
ATOM 823 C C . GLU A 1 109 ? -38.719 -40.969 52.094 1 32.66 109 GLU A C 1
ATOM 825 O O . GLU A 1 109 ? -38.531 -41.094 53.312 1 32.66 109 GLU A O 1
ATOM 830 N N . LEU A 1 110 ? -39.875 -41.188 51.594 1 33.09 110 LEU A N 1
ATOM 831 C CA . LEU A 1 110 ? -40.812 -41.531 52.656 1 33.09 110 LEU A CA 1
ATOM 832 C C . LEU A 1 110 ? -40.5 -42.875 53.25 1 33.09 110 LEU A C 1
ATOM 834 O O . LEU A 1 110 ? -40.594 -43.906 52.531 1 33.09 110 LEU A O 1
ATOM 838 N N . GLY A 1 111 ? -39.25 -43 53.844 1 32.12 111 GLY A N 1
ATOM 839 C CA . GLY A 1 111 ? -39.094 -44.156 54.75 1 32.12 111 GLY A CA 1
ATOM 840 C C . GLY A 1 111 ? -40.344 -44.469 55.531 1 32.12 111 GLY A C 1
ATOM 841 O O . GLY A 1 111 ? -41.188 -43.594 55.75 1 32.12 111 GLY A O 1
ATOM 842 N N . PRO A 1 112 ? -40.875 -45.75 55.438 1 35.34 112 PRO A N 1
ATOM 843 C CA . PRO A 1 112 ? -41.938 -46.406 56.188 1 35.34 112 PRO A CA 1
ATOM 844 C C . PRO A 1 112 ? -41.844 -46.188 57.688 1 35.34 112 PRO A C 1
ATOM 846 O O . PRO A 1 112 ? -40.75 -46.281 58.25 1 35.34 112 PRO A O 1
ATOM 849 N N . ASN A 1 113 ? -42.281 -45.125 58.312 1 23.89 113 ASN A N 1
ATOM 850 C CA . ASN A 1 113 ? -43.031 -45.5 59.531 1 23.89 113 ASN A CA 1
ATOM 851 C C . ASN A 1 113 ? -44.219 -46.406 59.188 1 23.89 113 ASN A C 1
ATOM 853 O O . ASN A 1 113 ? -44.938 -46.125 58.219 1 23.89 113 ASN A O 1
ATOM 857 N N . MET B 1 1 ? 11.93 -0.292 -7.125 1 62.5 1 MET B N 1
ATOM 858 C CA . MET B 1 1 ? 11.391 -1.326 -8 1 62.5 1 MET B CA 1
ATOM 859 C C . MET B 1 1 ? 11.398 -2.686 -7.312 1 62.5 1 MET B C 1
ATOM 861 O O . MET B 1 1 ? 12.453 -3.309 -7.176 1 62.5 1 MET B O 1
ATOM 865 N N . ALA B 1 2 ? 10.383 -3.111 -6.52 1 80.19 2 ALA B N 1
ATOM 866 C CA . ALA B 1 2 ? 10.445 -4.352 -5.75 1 80.19 2 ALA B CA 1
ATOM 867 C C . ALA B 1 2 ? 9.047 -4.91 -5.496 1 80.19 2 ALA B C 1
ATOM 869 O O . ALA B 1 2 ? 8.07 -4.156 -5.449 1 80.19 2 ALA B O 1
ATOM 870 N N . ARG B 1 3 ? 9.172 -6.234 -5.438 1 92.19 3 ARG B N 1
ATOM 871 C CA . ARG B 1 3 ? 8.008 -6.973 -4.957 1 92.19 3 ARG B CA 1
ATOM 872 C C . ARG B 1 3 ? 7.984 -7.031 -3.432 1 92.19 3 ARG B C 1
ATOM 874 O O . ARG B 1 3 ? 8.969 -7.441 -2.809 1 92.19 3 ARG B O 1
ATOM 881 N N . ILE B 1 4 ? 6.891 -6.633 -2.891 1 94.69 4 ILE B N 1
ATOM 882 C CA . ILE B 1 4 ? 6.789 -6.586 -1.437 1 94.69 4 ILE B CA 1
ATOM 883 C C . ILE B 1 4 ? 6.562 -7.992 -0.89 1 94.69 4 ILE B C 1
ATOM 885 O O . ILE B 1 4 ? 5.633 -8.688 -1.307 1 94.69 4 ILE B O 1
ATOM 889 N N . ARG B 1 5 ? 7.422 -8.367 0.059 1 94.56 5 ARG B N 1
ATOM 890 C CA . ARG B 1 5 ? 7.277 -9.703 0.616 1 94.56 5 ARG B CA 1
ATOM 891 C C . ARG B 1 5 ? 6.699 -9.656 2.025 1 94.56 5 ARG B C 1
ATOM 893 O O . ARG B 1 5 ? 6.16 -10.648 2.518 1 94.56 5 ARG B O 1
ATOM 900 N N . THR B 1 6 ? 6.895 -8.484 2.723 1 95.75 6 THR B N 1
ATOM 901 C CA . THR B 1 6 ? 6.305 -8.297 4.043 1 95.75 6 THR B CA 1
ATOM 902 C C . THR B 1 6 ? 5.816 -6.863 4.219 1 95.75 6 THR B C 1
ATOM 904 O O . THR B 1 6 ? 6.32 -5.945 3.566 1 95.75 6 THR B O 1
ATOM 907 N N . ILE B 1 7 ? 4.797 -6.68 4.988 1 96.75 7 ILE B N 1
ATOM 908 C CA . ILE B 1 7 ? 4.332 -5.379 5.457 1 96.75 7 ILE B CA 1
ATOM 909 C C . ILE B 1 7 ? 4.223 -5.387 6.98 1 96.75 7 ILE B C 1
ATOM 911 O O . ILE B 1 7 ? 3.406 -6.117 7.547 1 96.75 7 ILE B O 1
ATOM 915 N N . GLU B 1 8 ? 5.09 -4.648 7.598 1 96.62 8 GLU B N 1
ATOM 916 C CA . GLU B 1 8 ? 5.152 -4.613 9.055 1 96.62 8 GLU B CA 1
ATOM 917 C C . GLU B 1 8 ? 5.199 -3.18 9.57 1 96.62 8 GLU B C 1
ATOM 919 O O . GLU B 1 8 ? 5.562 -2.26 8.836 1 96.62 8 GLU B O 1
ATOM 924 N N . PRO B 1 9 ? 4.77 -2.984 10.906 1 97.06 9 PRO B N 1
ATOM 925 C CA . PRO B 1 9 ? 4.891 -1.635 11.461 1 97.06 9 PRO B CA 1
ATOM 926 C C . PRO B 1 9 ? 6.336 -1.146 11.516 1 97.06 9 PRO B C 1
ATOM 928 O O . PRO B 1 9 ? 7.242 -1.922 11.828 1 97.06 9 PRO B O 1
ATOM 931 N N . GLY B 1 10 ? 6.523 0.099 11.102 1 94.38 10 GLY B N 1
ATOM 932 C CA . GLY B 1 10 ? 7.84 0.71 11.195 1 94.38 10 GLY B CA 1
ATOM 933 C C . GLY B 1 10 ? 8.07 1.423 12.516 1 94.38 10 GLY B C 1
ATOM 934 O O . GLY B 1 10 ? 7.133 1.667 13.273 1 94.38 10 GLY B O 1
ATOM 935 N N . THR B 1 11 ? 9.336 1.681 12.734 1 89.75 11 THR B N 1
ATOM 936 C CA . THR B 1 11 ? 9.695 2.348 13.984 1 89.75 11 THR B CA 1
ATOM 937 C C . THR B 1 11 ? 10.352 3.697 13.703 1 89.75 11 THR B C 1
ATOM 939 O O . THR B 1 11 ? 10.719 4.422 14.625 1 89.75 11 THR B O 1
ATOM 942 N N . GLN B 1 12 ? 10.477 4.074 12.477 1 87.12 12 GLN B N 1
ATOM 943 C CA . GLN B 1 12 ? 11.164 5.305 12.102 1 87.12 12 GLN B CA 1
ATOM 944 C C . GLN B 1 12 ? 10.297 6.531 12.375 1 87.12 12 GLN B C 1
ATOM 946 O O . GLN B 1 12 ? 9.062 6.438 12.383 1 87.12 12 GLN B O 1
ATOM 951 N N . SER B 1 13 ? 10.984 7.598 12.703 1 89.94 13 SER B N 1
ATOM 952 C CA . SER B 1 13 ? 10.305 8.891 12.727 1 89.94 13 SER B CA 1
ATOM 953 C C . SER B 1 13 ? 10.188 9.484 11.328 1 89.94 13 SER B C 1
ATOM 955 O O . SER B 1 13 ? 11.195 9.836 10.711 1 89.94 13 SER B O 1
ATOM 957 N N . ILE B 1 14 ? 8.992 9.602 10.898 1 91.88 14 ILE B N 1
ATOM 958 C CA . ILE B 1 14 ? 8.719 10.039 9.531 1 91.88 14 ILE B CA 1
ATOM 959 C C . ILE B 1 14 ? 7.891 11.32 9.555 1 91.88 14 ILE B C 1
ATOM 961 O O . ILE B 1 14 ? 7 11.477 10.398 1 91.88 14 ILE B O 1
ATOM 965 N N . ARG B 1 15 ? 8.234 12.188 8.695 1 92.44 15 ARG B N 1
ATOM 966 C CA . ARG B 1 15 ? 7.426 13.391 8.508 1 92.44 15 ARG B CA 1
ATOM 967 C C . ARG B 1 15 ? 6.617 13.312 7.219 1 92.44 15 ARG B C 1
ATOM 969 O O . ARG B 1 15 ? 6.965 12.555 6.309 1 92.44 15 ARG B O 1
ATOM 976 N N . ALA B 1 16 ? 5.578 14.117 7.168 1 94.44 16 ALA B N 1
ATOM 977 C CA . ALA B 1 16 ? 4.785 14.203 5.945 1 94.44 16 ALA B CA 1
ATOM 978 C C . ALA B 1 16 ? 5.629 14.719 4.781 1 94.44 16 ALA B C 1
ATOM 980 O O . ALA B 1 16 ? 6.402 15.664 4.938 1 94.44 16 ALA B O 1
ATOM 981 N N . HIS B 1 17 ? 5.504 14.078 3.684 1 90.62 17 HIS B N 1
ATOM 982 C CA . HIS B 1 17 ? 6.219 14.531 2.496 1 90.62 17 HIS B CA 1
ATOM 983 C C . HIS B 1 17 ? 5.602 15.805 1.937 1 90.62 17 HIS B C 1
ATOM 985 O O . HIS B 1 17 ? 4.379 15.969 1.94 1 90.62 17 HIS B O 1
ATOM 991 N N . SER B 1 18 ? 6.445 16.609 1.393 1 87.19 18 SER B N 1
ATOM 992 C CA . SER B 1 18 ? 5.973 17.875 0.837 1 87.19 18 SER B CA 1
ATOM 993 C C . SER B 1 18 ? 5.648 17.734 -0.647 1 87.19 18 SER B C 1
ATOM 995 O O . SER B 1 18 ? 4.879 18.531 -1.195 1 87.19 18 SER B O 1
ATOM 997 N N . SER B 1 19 ? 6.25 16.766 -1.345 1 84.75 19 SER B N 1
ATOM 998 C CA . SER B 1 19 ? 6.023 16.609 -2.777 1 84.75 19 SER B CA 1
ATOM 999 C C . SER B 1 19 ? 4.848 15.664 -3.045 1 84.75 19 SER B C 1
ATOM 1001 O O . SER B 1 19 ? 4.602 14.734 -2.275 1 84.75 19 SER B O 1
ATOM 1003 N N . GLU B 1 20 ? 4.168 16.047 -4.078 1 89.44 20 GLU B N 1
ATOM 1004 C CA . GLU B 1 20 ? 3.064 15.195 -4.527 1 89.44 20 GLU B CA 1
ATOM 1005 C C . GLU B 1 20 ? 3.393 14.523 -5.855 1 89.44 20 GLU B C 1
ATOM 1007 O O . GLU B 1 20 ? 4.0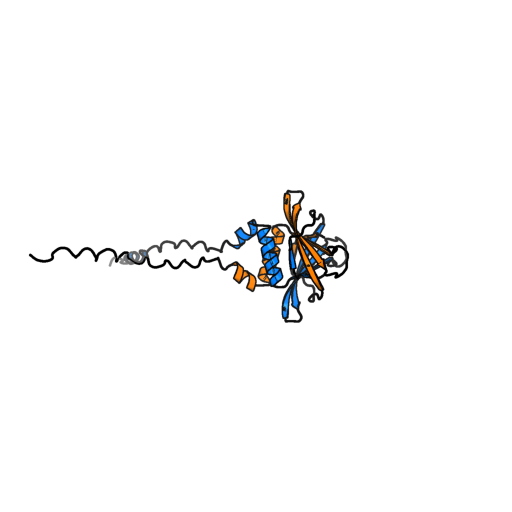66 15.102 -6.707 1 89.44 20 GLU B O 1
ATOM 1012 N N . VAL B 1 21 ? 2.926 13.328 -6.023 1 90.19 21 VAL B N 1
ATOM 1013 C CA . VAL B 1 21 ? 3.174 12.578 -7.25 1 90.19 21 VAL B CA 1
ATOM 1014 C C . VAL B 1 21 ? 1.886 11.906 -7.711 1 90.19 21 VAL B C 1
ATOM 1016 O O . VAL B 1 21 ? 0.961 11.703 -6.922 1 90.19 21 VAL B O 1
ATOM 1019 N N . ASP B 1 22 ? 1.863 11.656 -9.016 1 92.38 22 ASP B N 1
ATOM 1020 C CA . ASP B 1 22 ? 0.826 10.797 -9.578 1 92.38 22 ASP B CA 1
ATOM 1021 C C . ASP B 1 22 ? 1.239 9.328 -9.516 1 92.38 22 ASP B C 1
ATOM 1023 O O . ASP B 1 22 ? 2.398 8.992 -9.766 1 92.38 22 ASP B O 1
ATOM 1027 N N . CYS B 1 23 ? 0.269 8.547 -9.133 1 93.56 23 CYS B N 1
ATOM 1028 C CA . CYS B 1 23 ? 0.507 7.109 -9.102 1 93.56 23 CYS B CA 1
ATOM 1029 C C . CYS B 1 23 ? -0.307 6.398 -10.18 1 93.56 23 CYS B C 1
ATOM 1031 O O . CYS B 1 23 ? -1.478 6.719 -10.391 1 93.56 23 CYS B O 1
ATOM 1033 N N . PHE B 1 24 ? 0.334 5.508 -10.906 1 94.31 24 PHE B N 1
ATOM 1034 C CA . PHE B 1 24 ? -0.321 4.652 -11.891 1 94.31 24 PHE B CA 1
ATOM 1035 C C . PHE B 1 24 ? -0.217 3.186 -11.484 1 94.31 24 PHE B C 1
ATOM 1037 O O . PHE B 1 24 ? 0.765 2.777 -10.859 1 94.31 24 PHE B O 1
ATOM 1044 N N . TYR B 1 25 ? -1.246 2.43 -11.797 1 96.25 25 TYR B N 1
ATOM 1045 C CA . TYR B 1 25 ? -1.182 1.004 -11.484 1 96.25 25 TYR B CA 1
ATOM 1046 C C . TYR B 1 25 ? -1.338 0.167 -12.75 1 96.25 25 TYR B C 1
ATOM 1048 O O . TYR B 1 25 ? -2.014 0.578 -13.695 1 96.25 25 TYR B O 1
ATOM 1056 N N . ASN B 1 26 ? -0.711 -0.93 -12.781 1 96.56 26 ASN B N 1
ATOM 1057 C CA . ASN B 1 26 ? -0.804 -1.949 -13.82 1 96.56 26 ASN B CA 1
ATOM 1058 C C . ASN B 1 26 ? -0.994 -3.342 -13.227 1 96.56 26 ASN B C 1
ATOM 1060 O O . ASN B 1 26 ? -0.538 -3.613 -12.109 1 96.56 26 ASN B O 1
ATOM 1064 N N . LEU B 1 27 ? -1.73 -4.168 -13.938 1 97.62 27 LEU B N 1
ATOM 1065 C CA . LEU B 1 27 ? -1.753 -5.59 -13.609 1 97.62 27 LEU B CA 1
ATOM 1066 C C . LEU B 1 27 ? -0.653 -6.34 -14.359 1 97.62 27 LEU B C 1
ATOM 1068 O O . LEU B 1 27 ? -0.482 -6.156 -15.562 1 97.62 27 LEU B O 1
ATOM 1072 N N . VAL B 1 28 ? 0.078 -7.082 -13.617 1 96.75 28 VAL B N 1
ATOM 1073 C CA . VAL B 1 28 ? 1.213 -7.82 -14.156 1 96.75 28 VAL B CA 1
ATOM 1074 C C . VAL B 1 28 ? 1.089 -9.297 -13.789 1 96.75 28 VAL B C 1
ATOM 1076 O O . VAL B 1 28 ? 0.738 -9.633 -12.656 1 96.75 28 VAL B O 1
ATOM 1079 N N . ASP B 1 29 ? 1.376 -10.219 -14.742 1 95.56 29 ASP B N 1
ATOM 1080 C CA . ASP B 1 29 ? 1.493 -11.633 -14.422 1 95.56 29 ASP B CA 1
ATOM 1081 C C . ASP B 1 29 ? 2.953 -12.031 -14.219 1 95.56 29 ASP B C 1
ATOM 1083 O O . ASP B 1 29 ? 3.818 -11.672 -15.016 1 95.56 29 ASP B O 1
ATOM 1087 N N . ASP B 1 30 ? 3.131 -12.734 -13.117 1 94.31 30 ASP B N 1
ATOM 1088 C CA . ASP B 1 30 ? 4.496 -13.219 -12.961 1 94.31 30 ASP B CA 1
ATOM 1089 C C . ASP B 1 30 ? 4.715 -14.508 -13.75 1 94.31 30 ASP B C 1
ATOM 1091 O O . ASP B 1 30 ? 3.844 -14.93 -14.516 1 94.31 30 ASP B O 1
ATOM 1095 N N . GLU B 1 31 ? 5.926 -15.016 -13.578 1 91.88 31 GLU B N 1
ATOM 1096 C CA . GLU B 1 31 ? 6.324 -16.172 -14.383 1 91.88 31 GLU B CA 1
ATOM 1097 C C . GLU B 1 31 ? 5.406 -17.359 -14.117 1 91.88 31 GLU B C 1
ATOM 1099 O O . GLU B 1 31 ? 5.203 -18.203 -15 1 91.88 31 GLU B O 1
ATOM 1104 N N . SER B 1 32 ? 4.828 -17.5 -12.945 1 94 32 SER B N 1
ATOM 1105 C CA . SER B 1 32 ? 3.947 -18.594 -12.57 1 94 32 SER B CA 1
ATOM 1106 C C . SER B 1 32 ? 2.512 -18.328 -13.008 1 94 32 SER B C 1
ATOM 1108 O O . SER B 1 32 ? 1.644 -19.203 -12.875 1 94 32 SER B O 1
ATOM 1110 N N . GLY B 1 33 ? 2.205 -17.172 -13.508 1 94.81 33 GLY B N 1
ATOM 1111 C CA . GLY B 1 33 ? 0.849 -16.812 -13.898 1 94.81 33 GLY B CA 1
ATOM 1112 C C . GLY B 1 33 ? 0.085 -16.094 -12.797 1 94.81 33 GLY B C 1
ATOM 1113 O O . GLY B 1 33 ? -1.089 -15.766 -12.969 1 94.81 33 GLY B O 1
ATOM 1114 N N . ALA B 1 34 ? 0.75 -15.922 -11.656 1 95 34 ALA B N 1
ATOM 1115 C CA . ALA B 1 34 ? 0.094 -15.219 -10.562 1 95 34 ALA B CA 1
ATOM 1116 C C . ALA B 1 34 ? 0.025 -13.719 -10.836 1 95 34 ALA B C 1
ATOM 1118 O O . ALA B 1 34 ? 0.986 -13.125 -11.328 1 95 34 ALA B O 1
ATOM 1119 N N . ARG B 1 35 ? -1.057 -13.156 -10.508 1 96.94 35 ARG B N 1
ATOM 1120 C CA . ARG B 1 35 ? -1.323 -11.742 -10.766 1 96.94 35 ARG B CA 1
ATOM 1121 C C . ARG B 1 35 ? -0.656 -10.859 -9.711 1 96.94 35 ARG B C 1
ATOM 1123 O O . ARG B 1 35 ? -0.682 -11.18 -8.523 1 96.94 35 ARG B O 1
ATOM 1130 N N . LEU B 1 36 ? -0.057 -9.758 -10.164 1 97.88 36 LEU B N 1
ATOM 1131 C CA . LEU B 1 36 ? 0.517 -8.703 -9.336 1 97.88 36 LEU B CA 1
ATOM 1132 C C . LEU B 1 36 ? -0.096 -7.352 -9.664 1 97.88 36 LEU B C 1
ATOM 1134 O O . LEU B 1 36 ? -0.45 -7.09 -10.82 1 97.88 36 LEU B O 1
ATOM 1138 N N . VAL B 1 37 ? -0.286 -6.57 -8.672 1 98.06 37 VAL B N 1
ATOM 1139 C CA . VAL B 1 37 ? -0.584 -5.156 -8.891 1 98.06 37 VAL B CA 1
ATOM 1140 C C . VAL B 1 37 ? 0.703 -4.34 -8.82 1 98.06 37 VAL B C 1
ATOM 1142 O O . VAL B 1 37 ? 1.445 -4.422 -7.836 1 98.06 37 VAL B O 1
ATOM 1145 N N . HIS B 1 38 ? 0.996 -3.668 -9.938 1 96.5 38 HIS B N 1
ATOM 1146 C CA . HIS B 1 38 ? 2.16 -2.793 -10.023 1 96.5 38 HIS B CA 1
ATOM 1147 C C . HIS B 1 38 ? 1.767 -1.334 -9.812 1 96.5 38 HIS B C 1
ATOM 1149 O O . HIS B 1 38 ? 0.888 -0.819 -10.508 1 96.5 38 HIS B O 1
ATOM 1155 N N . LEU B 1 39 ? 2.402 -0.662 -8.812 1 95.38 39 LEU B N 1
ATOM 1156 C CA . LEU B 1 39 ? 2.229 0.767 -8.57 1 95.38 39 LEU B CA 1
ATOM 1157 C C . LEU B 1 39 ? 3.494 1.537 -8.922 1 95.38 39 LEU B C 1
ATOM 1159 O O . LEU B 1 39 ? 4.59 1.179 -8.484 1 95.38 39 LEU B O 1
ATOM 1163 N N . SER B 1 40 ? 3.365 2.553 -9.727 1 92.19 40 SER B N 1
ATOM 1164 C CA . SER B 1 40 ? 4.477 3.436 -10.07 1 92.19 40 SER B CA 1
ATOM 1165 C C . SER B 1 40 ? 4.102 4.898 -9.867 1 92.19 40 SER B C 1
ATOM 1167 O O . SER B 1 40 ? 2.971 5.301 -10.156 1 92.19 40 SER B O 1
ATOM 1169 N N . THR B 1 41 ? 5.016 5.617 -9.281 1 90.56 41 THR B N 1
ATOM 1170 C CA . THR B 1 41 ? 4.754 7.035 -9.047 1 90.56 41 THR B CA 1
ATOM 1171 C C . THR B 1 41 ? 5.574 7.898 -10.008 1 90.56 41 THR B C 1
ATOM 1173 O O . THR B 1 41 ? 6.699 7.543 -10.359 1 90.56 41 THR B O 1
ATOM 1176 N N . PHE B 1 42 ? 4.898 8.914 -10.492 1 84.06 42 PHE B N 1
ATOM 1177 C CA . PHE B 1 42 ? 5.531 9.883 -11.391 1 84.06 42 PHE B CA 1
ATOM 1178 C C . PHE B 1 42 ? 5.414 11.289 -10.828 1 84.06 42 PHE B C 1
ATOM 1180 O O . PHE B 1 42 ? 4.316 11.75 -10.508 1 84.06 42 PHE B O 1
ATOM 1187 N N . GLY B 1 43 ? 6.523 11.805 -10.352 1 71.44 43 GLY B N 1
ATOM 1188 C CA . GLY B 1 43 ? 6.559 13.156 -9.82 1 71.44 43 GLY B CA 1
ATOM 1189 C C . GLY B 1 43 ? 6.148 14.211 -10.836 1 71.44 43 GLY B C 1
ATOM 1190 O O . GLY B 1 43 ? 6.082 13.93 -12.031 1 71.44 43 GLY B O 1
ATOM 1191 N N . SER B 1 44 ? 5.406 15.312 -10.312 1 55.25 44 SER B N 1
ATOM 1192 C CA . SER B 1 44 ? 5.094 16.469 -11.148 1 55.25 44 SER B CA 1
ATOM 1193 C C . SER B 1 44 ? 6.312 16.938 -11.938 1 55.25 44 SER B C 1
ATOM 1195 O O . SER B 1 44 ? 6.371 18.078 -12.398 1 55.25 44 SER B O 1
ATOM 1197 N N . ASP B 1 45 ? 7.309 16.422 -12.078 1 49.12 45 ASP B N 1
ATOM 1198 C CA . ASP B 1 45 ? 8.086 17.328 -12.914 1 49.12 45 ASP B CA 1
ATOM 1199 C C . ASP B 1 45 ? 7.211 17.984 -13.984 1 49.12 45 ASP B C 1
ATOM 1201 O O . ASP B 1 45 ? 6.512 17.297 -14.727 1 49.12 45 ASP B O 1
ATOM 1205 N N . HIS B 1 46 ? 6.605 19.328 -13.812 1 42.84 46 HIS B N 1
ATOM 1206 C CA . HIS B 1 46 ? 6.457 20.266 -14.93 1 42.84 46 HIS B CA 1
ATOM 1207 C C . HIS B 1 46 ? 7.305 19.828 -16.125 1 42.84 46 HIS B C 1
ATOM 1209 O O . HIS B 1 46 ? 7.422 20.562 -17.109 1 42.84 46 HIS B O 1
ATOM 1215 N N . ARG B 1 47 ? 8.492 19.219 -15.898 1 44.44 47 ARG B N 1
ATOM 1216 C CA . ARG B 1 47 ? 9.453 19.188 -16.984 1 44.44 47 ARG B CA 1
ATOM 1217 C C . ARG B 1 47 ? 8.914 18.406 -18.188 1 44.44 47 ARG B C 1
ATOM 1219 O O . ARG B 1 47 ? 8.078 17.516 -18.016 1 44.44 47 ARG B O 1
ATOM 1226 N N . LYS B 1 48 ? 9.234 18.797 -19.25 1 41.31 48 LYS B N 1
ATOM 1227 C CA . LYS B 1 48 ? 9.109 18.375 -20.641 1 41.31 48 LYS B CA 1
ATOM 1228 C C . LYS B 1 48 ? 9.156 16.844 -20.75 1 41.31 48 LYS B C 1
ATOM 1230 O O . LYS B 1 48 ? 8.844 16.281 -21.812 1 41.31 48 LYS B O 1
ATOM 1235 N N . SER B 1 49 ? 10.164 16.188 -20.156 1 45.41 49 SER B N 1
ATOM 1236 C CA . SER B 1 49 ? 10.438 14.828 -20.594 1 45.41 49 SER B CA 1
ATOM 1237 C C . SER B 1 49 ? 9.508 13.828 -19.922 1 45.41 49 SER B C 1
ATOM 1239 O O . SER B 1 49 ? 8.859 14.156 -18.922 1 45.41 49 SER B O 1
ATOM 1241 N N . SER B 1 50 ? 9.336 12.672 -20.484 1 47.97 50 SER B N 1
ATOM 1242 C CA . SER B 1 50 ? 8.523 11.531 -20.094 1 47.97 50 SER B CA 1
ATOM 1243 C C . SER B 1 50 ? 8.609 11.281 -18.594 1 47.97 50 SER B C 1
ATOM 1245 O O . SER B 1 50 ? 9.711 11.195 -18.031 1 47.97 50 SER B O 1
ATOM 1247 N N . PRO B 1 51 ? 7.629 11.656 -17.922 1 48.69 51 PRO B N 1
ATOM 1248 C CA . PRO B 1 51 ? 7.621 11.484 -16.469 1 48.69 51 PRO B CA 1
ATOM 1249 C C . PRO B 1 51 ? 8.344 10.219 -16.016 1 48.69 51 PRO B C 1
ATOM 1251 O O . PRO B 1 51 ? 8.102 9.141 -16.562 1 48.69 51 PRO B O 1
ATOM 1254 N N . LYS B 1 52 ? 9.602 10.188 -15.766 1 50.38 52 LYS B N 1
ATOM 1255 C CA . LYS B 1 52 ? 10.32 9 -15.312 1 50.38 52 LYS B CA 1
ATOM 1256 C C . LYS B 1 52 ? 9.742 8.477 -14 1 50.38 52 LYS B C 1
ATOM 1258 O O . LYS B 1 52 ? 9.508 9.25 -13.07 1 50.38 52 LYS B O 1
ATOM 1263 N N . SER B 1 53 ? 9.164 7.262 -14.086 1 51.88 53 SER B N 1
ATOM 1264 C CA . SER B 1 53 ? 8.719 6.594 -12.875 1 51.88 53 SER B CA 1
ATOM 1265 C C . SER B 1 53 ? 9.805 6.59 -11.805 1 51.88 53 SER B C 1
ATOM 1267 O O . SER B 1 53 ? 10.945 6.211 -12.078 1 51.88 53 SER B O 1
ATOM 1269 N N . SER B 1 54 ? 9.609 7.266 -10.633 1 62.47 54 SER B N 1
ATOM 1270 C CA . SER B 1 54 ? 10.68 7.352 -9.641 1 62.47 54 SER B CA 1
ATOM 1271 C C . SER B 1 54 ? 10.672 6.141 -8.719 1 62.47 54 SER B C 1
ATOM 1273 O O . SER B 1 54 ? 11.727 5.727 -8.219 1 62.47 54 SER B O 1
ATOM 1275 N N . GLN B 1 55 ? 9.492 5.617 -8.438 1 76.31 55 GLN B N 1
ATOM 1276 C CA . GLN B 1 55 ? 9.438 4.52 -7.477 1 76.31 55 GLN B CA 1
ATOM 1277 C C . GLN B 1 55 ? 8.305 3.553 -7.816 1 76.31 55 GLN B C 1
ATOM 1279 O O . GLN B 1 55 ? 7.227 3.973 -8.242 1 76.31 55 GLN B O 1
ATOM 1284 N N . SER B 1 56 ? 8.648 2.219 -7.887 1 89 56 SER B N 1
ATOM 1285 C CA . SER B 1 56 ? 7.598 1.247 -8.164 1 89 56 SER B CA 1
ATOM 1286 C C . SER B 1 56 ? 7.609 0.115 -7.141 1 89 56 SER B C 1
ATOM 1288 O O . SER B 1 56 ? 8.664 -0.25 -6.625 1 89 56 SER B O 1
ATOM 1290 N N . ILE B 1 57 ? 6.406 -0.345 -6.809 1 92.75 57 ILE B N 1
ATOM 1291 C CA . ILE B 1 57 ? 6.25 -1.529 -5.973 1 92.75 57 ILE B CA 1
ATOM 1292 C C . ILE B 1 57 ? 5.238 -2.48 -6.609 1 92.75 57 ILE B C 1
ATOM 1294 O O . ILE B 1 57 ? 4.355 -2.051 -7.352 1 92.75 57 ILE B O 1
ATOM 1298 N N . GLN B 1 58 ? 5.43 -3.762 -6.328 1 96 58 GLN B N 1
ATOM 1299 C CA . GLN B 1 58 ? 4.488 -4.785 -6.77 1 96 58 GLN B CA 1
ATOM 1300 C C . GLN B 1 58 ? 3.955 -5.59 -5.586 1 96 58 GLN B C 1
ATOM 1302 O O . GLN B 1 58 ? 4.699 -5.895 -4.652 1 96 58 GLN B O 1
ATOM 1307 N N . LEU B 1 59 ? 2.693 -5.875 -5.633 1 97.5 59 LEU B N 1
ATOM 1308 C CA . LEU B 1 59 ? 2.006 -6.641 -4.598 1 97.5 59 LEU B CA 1
ATOM 1309 C C . LEU B 1 59 ? 1.338 -7.879 -5.191 1 97.5 59 L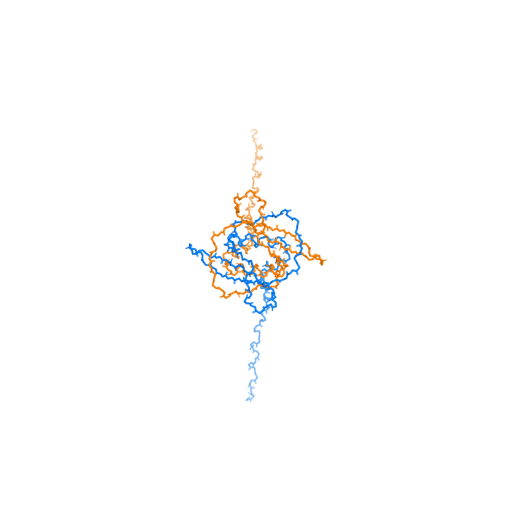EU B C 1
ATOM 1311 O O . LEU B 1 59 ? 0.646 -7.785 -6.207 1 97.5 59 LEU B O 1
ATOM 1315 N N . ASP B 1 60 ? 1.607 -9.016 -4.547 1 97.31 60 ASP B N 1
ATOM 1316 C CA . ASP B 1 60 ? 0.734 -10.148 -4.84 1 97.31 60 ASP B CA 1
ATOM 1317 C C . ASP B 1 60 ? -0.531 -10.109 -3.986 1 97.31 60 ASP B C 1
ATOM 1319 O O . ASP B 1 60 ? -0.74 -9.156 -3.227 1 97.31 60 ASP B O 1
ATOM 1323 N N . GLN B 1 61 ? -1.326 -11.102 -4.176 1 97.25 61 GLN B N 1
ATOM 1324 C CA . GLN B 1 61 ? -2.621 -11.109 -3.506 1 9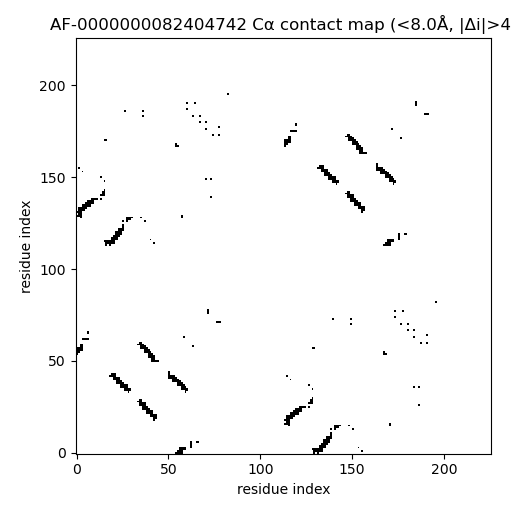7.25 61 GLN B CA 1
ATOM 1325 C C . GLN B 1 61 ? -2.455 -11.055 -1.989 1 97.25 61 GLN B C 1
ATOM 1327 O O . GLN B 1 61 ? -3.193 -10.344 -1.306 1 97.25 61 GLN B O 1
ATOM 1332 N N . GLN B 1 62 ? -1.543 -11.781 -1.46 1 97.19 62 GLN B N 1
ATOM 1333 C CA . GLN B 1 62 ? -1.329 -11.828 -0.017 1 97.19 62 GLN B CA 1
ATOM 1334 C C . GLN B 1 62 ? -0.933 -10.461 0.524 1 97.19 62 GLN B C 1
ATOM 1336 O O . GLN B 1 62 ? -1.462 -10.016 1.545 1 97.19 62 GLN B O 1
ATOM 1341 N N . MET B 1 63 ? -0.046 -9.828 -0.179 1 97.69 63 MET B N 1
ATOM 1342 C CA . MET B 1 63 ? 0.418 -8.516 0.279 1 97.69 63 ME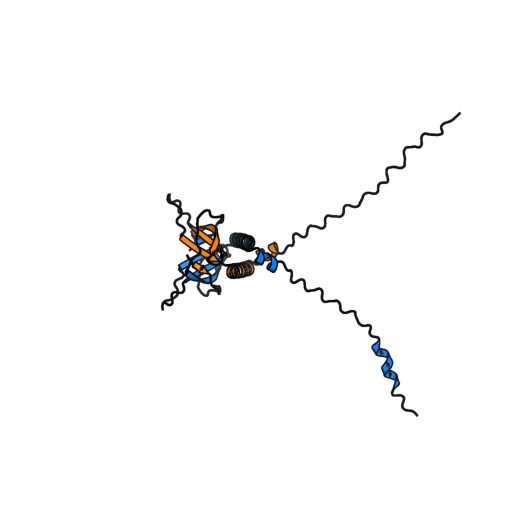T B CA 1
ATOM 1343 C C . MET B 1 63 ? -0.648 -7.453 0.05 1 97.69 63 MET B C 1
ATOM 1345 O O . MET B 1 63 ? -0.735 -6.484 0.807 1 97.69 63 MET B O 1
ATOM 1349 N N . ALA B 1 64 ? -1.427 -7.617 -0.998 1 98.12 64 ALA B N 1
ATOM 1350 C CA . ALA B 1 64 ? -2.564 -6.723 -1.197 1 98.12 64 ALA B CA 1
ATOM 1351 C C . ALA B 1 64 ? -3.547 -6.816 -0.034 1 98.12 64 ALA B C 1
ATOM 1353 O O . ALA B 1 64 ? -4.02 -5.793 0.473 1 98.12 64 ALA B O 1
ATOM 1354 N N . GLU B 1 65 ? -3.799 -8.016 0.387 1 97.19 65 GLU B N 1
ATOM 1355 C CA . GLU B 1 65 ? -4.699 -8.219 1.518 1 97.19 65 GLU B CA 1
ATOM 1356 C C . GLU B 1 65 ? -4.156 -7.57 2.785 1 97.19 65 GLU B C 1
ATOM 1358 O O . GLU B 1 65 ? -4.895 -6.91 3.518 1 97.19 65 GLU B O 1
ATOM 1363 N N . ARG B 1 66 ? -2.896 -7.777 3 1 98.06 66 ARG B N 1
ATOM 1364 C CA . ARG B 1 66 ? -2.252 -7.184 4.168 1 98.06 66 ARG B CA 1
ATOM 1365 C C . ARG B 1 66 ? -2.299 -5.66 4.105 1 98.06 66 ARG B C 1
ATOM 1367 O O . ARG B 1 66 ? -2.551 -5 5.113 1 98.06 66 ARG B O 1
ATOM 1374 N N . LEU B 1 67 ? -2.059 -5.125 2.916 1 98.25 67 LEU B N 1
ATOM 1375 C CA . LEU B 1 67 ? -2.08 -3.674 2.764 1 98.25 67 LEU B CA 1
ATOM 1376 C C . LEU B 1 67 ? -3.48 -3.121 3.016 1 98.25 67 LEU B C 1
ATOM 1378 O O . LEU B 1 67 ? -3.637 -2.098 3.684 1 98.25 67 LEU B O 1
ATOM 1382 N N . ILE B 1 68 ? -4.477 -3.828 2.529 1 97.5 68 ILE B N 1
ATOM 1383 C CA . ILE B 1 68 ? -5.852 -3.404 2.754 1 97.5 68 ILE B CA 1
ATOM 1384 C C . ILE B 1 68 ? -6.145 -3.369 4.254 1 97.5 68 ILE B C 1
ATOM 1386 O O . ILE B 1 68 ? -6.719 -2.404 4.758 1 97.5 68 ILE B O 1
ATOM 1390 N N . ALA B 1 69 ? -5.734 -4.379 4.926 1 96.62 69 ALA B N 1
ATOM 1391 C CA . ALA B 1 69 ? -5.941 -4.43 6.371 1 96.62 69 ALA B CA 1
ATOM 1392 C C . ALA B 1 69 ? -5.273 -3.246 7.062 1 96.62 69 ALA B C 1
ATOM 1394 O O . ALA B 1 69 ? -5.863 -2.615 7.941 1 96.62 69 ALA B O 1
ATOM 1395 N N . VAL B 1 70 ? -4.051 -2.938 6.695 1 98 70 VAL B N 1
ATOM 1396 C CA . VAL B 1 70 ? -3.297 -1.833 7.273 1 98 70 VAL B CA 1
ATOM 1397 C C . VAL B 1 70 ? -4.027 -0.516 7.02 1 98 70 VAL B C 1
ATOM 1399 O O . VAL B 1 70 ? -4.16 0.313 7.926 1 98 70 VAL B O 1
ATOM 1402 N N . LEU B 1 71 ? -4.504 -0.345 5.77 1 97.75 71 LEU B N 1
ATOM 1403 C CA . LEU B 1 71 ? -5.172 0.9 5.406 1 97.75 71 LEU B CA 1
ATOM 1404 C C . LEU B 1 71 ? -6.484 1.054 6.164 1 97.75 71 LEU B C 1
ATOM 1406 O O . LEU B 1 71 ? -6.809 2.146 6.637 1 97.75 71 LEU B O 1
ATOM 1410 N N . LEU B 1 72 ? -7.184 -0.038 6.348 1 95.81 72 LEU B N 1
ATOM 1411 C CA . LEU B 1 72 ? -8.453 -0.002 7.07 1 95.81 72 LEU B CA 1
ATOM 1412 C C . LEU B 1 72 ? -8.227 0.28 8.555 1 95.81 72 LEU B C 1
ATOM 1414 O O . LEU B 1 72 ? -9.016 0.989 9.18 1 95.81 72 LEU B O 1
ATOM 1418 N N . GLU B 1 73 ? -7.184 -0.265 9.086 1 96 73 GLU B N 1
ATOM 1419 C CA . GLU B 1 73 ? -6.828 0.005 10.477 1 96 73 GLU B CA 1
ATOM 1420 C C . GLU B 1 73 ? -6.418 1.462 10.672 1 96 73 GLU B C 1
ATOM 1422 O O . GLU B 1 73 ? -6.723 2.066 11.695 1 96 73 GLU B O 1
ATOM 1427 N N . SER B 1 74 ? -5.793 2.006 9.688 1 96.81 74 SER B N 1
ATOM 1428 C CA . SER B 1 74 ? -5.238 3.354 9.773 1 96.81 74 SER B CA 1
ATOM 1429 C C . SER B 1 74 ? -6.316 4.41 9.547 1 96.81 74 SER B C 1
ATOM 1431 O O . SER B 1 74 ? -6.199 5.539 10.023 1 96.81 74 SER B O 1
ATOM 1433 N N . PHE B 1 75 ? -7.301 4.016 8.75 1 97.12 75 PHE B N 1
ATOM 1434 C CA . PHE B 1 75 ? -8.406 4.906 8.422 1 97.12 75 PHE B CA 1
ATOM 1435 C C . PHE B 1 75 ? -9.742 4.234 8.719 1 97.12 75 PHE B C 1
ATOM 1437 O O . PHE B 1 75 ? -10.477 3.863 7.797 1 97.12 75 PHE B O 1
ATOM 1444 N N . PRO B 1 76 ? -10.211 4.223 9.938 1 92.5 76 PRO B N 1
ATOM 1445 C CA . PRO B 1 76 ? -11.422 3.492 10.32 1 92.5 76 PRO B CA 1
ATOM 1446 C C . PRO B 1 76 ? -12.672 4.016 9.625 1 92.5 76 PRO B C 1
ATOM 1448 O O . PRO B 1 76 ? -13.656 3.283 9.484 1 92.5 76 PRO B O 1
ATOM 1451 N N . ALA B 1 77 ? -12.625 5.176 9.211 1 90 77 ALA B N 1
ATOM 1452 C CA . ALA B 1 77 ? -13.781 5.77 8.531 1 90 77 ALA B CA 1
ATOM 1453 C C . ALA B 1 77 ? -14.055 5.066 7.207 1 90 77 ALA B C 1
ATOM 1455 O O . ALA B 1 77 ? -15.188 5.078 6.719 1 90 77 ALA B O 1
ATOM 1456 N N . ILE B 1 78 ? -13.078 4.473 6.617 1 88.75 78 ILE B N 1
ATOM 1457 C CA . ILE B 1 78 ? -13.234 3.777 5.348 1 88.75 78 ILE B CA 1
ATOM 1458 C C . ILE B 1 78 ? -14.055 2.508 5.551 1 88.75 78 ILE B C 1
ATOM 1460 O O . ILE B 1 78 ? -14.938 2.195 4.746 1 88.75 78 ILE B O 1
ATOM 1464 N N . GLY B 1 79 ? -13.672 1.662 6.496 1 74.31 79 GLY B N 1
ATOM 1465 C CA . GLY B 1 79 ? -14.391 0.429 6.781 1 74.31 79 GLY B CA 1
ATOM 1466 C C . GLY B 1 79 ? -15.867 0.646 7.051 1 74.31 79 GLY B C 1
ATOM 1467 O O . GLY B 1 79 ? -16.688 -0.21 6.727 1 74.31 79 GLY B O 1
ATOM 1468 N N . ALA B 1 80 ? -16.156 1.709 7.625 1 67.25 80 ALA B N 1
ATOM 1469 C CA . ALA B 1 80 ? -17.562 2.027 7.914 1 67.25 80 ALA B CA 1
ATOM 1470 C C . ALA B 1 80 ? -18.359 2.227 6.625 1 67.25 80 ALA B C 1
ATOM 1472 O O . ALA B 1 80 ? -19.547 1.923 6.57 1 67.25 80 ALA B O 1
ATOM 1473 N N . SER B 1 81 ? -17.688 2.623 5.617 1 59.88 81 SER B N 1
ATOM 1474 C CA . SER B 1 81 ? -18.344 2.879 4.34 1 59.88 81 SER B CA 1
ATOM 1475 C C . SER B 1 81 ? -18.391 1.621 3.482 1 59.88 81 SER B C 1
ATOM 1477 O O . SER B 1 81 ? -19.281 1.469 2.645 1 59.88 81 SER B O 1
ATOM 1479 N N . VAL B 1 82 ? -17.422 0.835 3.676 1 54.69 82 VAL B N 1
ATOM 1480 C CA . VAL B 1 82 ? -17.344 -0.367 2.854 1 54.69 82 VAL B CA 1
ATOM 1481 C C . VAL B 1 82 ? -18.359 -1.395 3.334 1 54.69 82 VAL B C 1
ATOM 1483 O O . VAL B 1 82 ? -18.859 -2.191 2.541 1 54.69 82 VAL B O 1
ATOM 1486 N N . GLN B 1 83 ? -18.641 -1.451 4.574 1 48.12 83 GLN B N 1
ATOM 1487 C CA . GLN B 1 83 ? -19.609 -2.404 5.094 1 48.12 83 GLN B CA 1
ATOM 1488 C C . GLN B 1 83 ? -21.031 -1.975 4.75 1 48.12 83 GLN B C 1
ATOM 1490 O O . GLN B 1 83 ? -22 -2.615 5.172 1 48.12 83 GLN B O 1
ATOM 1495 N N . ALA B 1 84 ? -21.266 -0.707 4.496 1 41.06 84 ALA B N 1
ATOM 1496 C CA . ALA B 1 84 ? -22.719 -0.606 4.426 1 41.06 84 ALA B CA 1
ATOM 1497 C C . ALA B 1 84 ? -23.281 -1.538 3.354 1 41.06 84 ALA B C 1
ATOM 1499 O O . ALA B 1 84 ? -22.938 -1.422 2.176 1 41.06 84 ALA B O 1
ATOM 1500 N N . PRO B 1 85 ? -23.438 -2.699 3.553 1 33.94 85 PRO B N 1
ATOM 1501 C CA . PRO B 1 85 ? -24.188 -3.445 2.541 1 33.94 85 PRO B CA 1
ATOM 1502 C C . PRO B 1 85 ? -25.219 -2.582 1.808 1 33.94 85 PRO B C 1
ATOM 1504 O O . PRO B 1 85 ? -25.797 -1.673 2.402 1 33.94 85 PRO B O 1
ATOM 1507 N N . ILE B 1 86 ? -25.016 -2.281 0.465 1 36.38 86 ILE B N 1
ATOM 1508 C CA . ILE B 1 86 ? -26.156 -1.785 -0.297 1 36.38 86 ILE B CA 1
ATOM 1509 C C . ILE B 1 86 ? -27.453 -2.342 0.29 1 36.38 86 ILE B C 1
ATOM 1511 O O . ILE B 1 86 ? -27.766 -3.514 0.088 1 36.38 86 ILE B O 1
ATOM 1515 N N . ALA B 1 87 ? -27.547 -2.285 1.478 1 37.06 87 ALA B N 1
ATOM 1516 C CA . ALA B 1 87 ? -28.906 -2.623 1.912 1 37.06 87 ALA B CA 1
ATOM 1517 C C . ALA B 1 87 ? -29.953 -1.987 0.999 1 37.06 87 ALA B C 1
ATOM 1519 O O . ALA B 1 87 ? -29.953 -0.771 0.801 1 37.06 87 ALA B O 1
ATOM 1520 N N . GLU B 1 88 ? -30.094 -2.637 -0.17 1 39.19 88 GLU B N 1
ATOM 1521 C CA . GLU B 1 88 ? -31.234 -2.209 -0.971 1 39.19 88 GLU B CA 1
ATOM 1522 C C . GLU B 1 88 ? -32.375 -1.667 -0.09 1 39.19 88 GLU B C 1
ATOM 1524 O O . GLU B 1 88 ? -32.75 -2.307 0.889 1 39.19 88 GLU B O 1
ATOM 1529 N N . PRO B 1 89 ? -32.344 -0.446 0.134 1 39.22 89 PRO B N 1
ATOM 1530 C CA . PRO B 1 89 ? -33.5 -0.016 0.922 1 39.22 89 PRO B CA 1
ATOM 1531 C C . PRO B 1 89 ? -34.719 -0.869 0.663 1 39.22 89 PRO B C 1
ATOM 1533 O O . PRO B 1 89 ? -34.969 -1.265 -0.478 1 39.22 89 PRO B O 1
ATOM 1536 N N . PRO B 1 90 ? -35.062 -1.705 1.546 1 39.47 90 PRO B N 1
ATOM 1537 C CA . PRO B 1 90 ? -36.281 -2.459 1.213 1 39.47 90 PRO B CA 1
ATOM 1538 C C . PRO B 1 90 ? -37.281 -1.644 0.392 1 39.47 90 PRO B C 1
ATOM 1540 O O . PRO B 1 90 ? -37.469 -0.46 0.671 1 39.47 90 PRO B O 1
ATOM 1543 N N . LEU B 1 91 ? -37.25 -1.829 -0.9 1 42.75 91 LEU B N 1
ATOM 1544 C CA . LEU B 1 91 ? -38.281 -1.216 -1.733 1 42.75 91 LEU B CA 1
ATOM 1545 C C . LEU B 1 91 ? -39.562 -1.061 -0.959 1 42.75 91 LEU B C 1
ATOM 1547 O O . LEU B 1 91 ? -40.031 -2 -0.302 1 42.75 91 LEU B O 1
ATOM 1551 N N . PRO B 1 92 ? -39.812 0.017 -0.518 1 39.06 92 PRO B N 1
ATOM 1552 C CA . PRO B 1 92 ? -41.125 0.164 0.151 1 39.06 92 PRO B CA 1
ATOM 1553 C C . PRO B 1 92 ? -42.25 -0.572 -0.573 1 39.06 92 PRO B C 1
ATOM 1555 O O . PRO B 1 92 ? -42.344 -0.489 -1.8 1 39.06 92 PRO B O 1
ATOM 1558 N N . ILE B 1 93 ? -42.531 -1.798 -0.26 1 40.69 93 ILE B N 1
ATOM 1559 C CA . ILE B 1 93 ? -43.719 -2.453 -0.826 1 40.69 93 ILE B CA 1
ATOM 1560 C C . ILE B 1 93 ? -44.875 -1.466 -0.89 1 40.69 93 ILE B C 1
ATOM 1562 O O . ILE B 1 93 ? -45.312 -0.967 0.141 1 40.69 93 ILE B O 1
ATOM 1566 N N . ALA B 1 94 ? -45 -0.652 -1.962 1 41.06 94 ALA B N 1
ATOM 1567 C CA . ALA B 1 94 ? -46.125 0.227 -2.209 1 41.06 94 ALA B CA 1
ATOM 1568 C C . ALA B 1 94 ? -47.469 -0.498 -1.955 1 41.06 94 ALA B C 1
ATOM 1570 O O . ALA B 1 94 ? -47.625 -1.667 -2.32 1 41.06 94 ALA B O 1
ATOM 1571 N N . PRO B 1 95 ? -48.219 -0.121 -1.042 1 38.47 95 PRO B N 1
ATOM 1572 C CA . PRO B 1 95 ? -49.531 -0.722 -0.778 1 38.47 95 PRO B CA 1
ATOM 1573 C C . PRO B 1 95 ? -50.344 -0.923 -2.049 1 38.47 95 PRO B C 1
ATOM 1575 O O . PRO B 1 95 ? -50.281 -0.11 -2.975 1 38.47 95 PRO B O 1
ATOM 1578 N N . SER B 1 96 ? -50.469 -2.145 -2.611 1 38.56 96 SER B N 1
ATOM 1579 C CA . SER B 1 96 ? -51.375 -2.543 -3.686 1 38.56 96 SER B CA 1
ATOM 1580 C C . SER B 1 96 ? -52.719 -1.852 -3.557 1 38.56 96 SER B C 1
ATOM 1582 O O . SER B 1 96 ? -53.469 -2.07 -2.582 1 38.56 96 SER B O 1
ATOM 1584 N N . SER B 1 97 ? -52.875 -0.656 -3.986 1 38.53 97 SER B N 1
ATOM 1585 C CA . SER B 1 97 ? -54.125 0.056 -4.125 1 38.53 97 SER B CA 1
ATOM 1586 C C . SER B 1 97 ? -55.219 -0.838 -4.734 1 38.53 97 SER B C 1
ATOM 1588 O O . SER B 1 97 ? -55 -1.426 -5.797 1 38.53 97 SER B O 1
ATOM 1590 N N . GLY B 1 98 ? -56.094 -1.437 -3.994 1 35 98 GLY B N 1
ATOM 1591 C CA . GLY B 1 98 ? -57.375 -2.127 -4.16 1 35 98 GLY B CA 1
ATOM 1592 C C . GLY B 1 98 ? -58.219 -1.556 -5.277 1 35 98 GLY B C 1
ATOM 1593 O O . GLY B 1 98 ? -58.188 -0.35 -5.531 1 35 98 GLY B O 1
ATOM 1594 N N . SER B 1 99 ? -58.469 -2.297 -6.375 1 39.16 99 SER B N 1
ATOM 1595 C CA . SER B 1 99 ? -59.25 -2.314 -7.602 1 39.16 99 SER B CA 1
ATOM 1596 C C . SER B 1 99 ? -60.688 -1.891 -7.332 1 39.16 99 SER B C 1
ATOM 1598 O O . SER B 1 99 ? -61.594 -2.734 -7.262 1 39.16 99 SER B O 1
ATOM 1600 N N . THR B 1 100 ? -61 -1.095 -6.359 1 37 100 THR B N 1
ATOM 1601 C CA . THR B 1 100 ? -62.406 -0.902 -6.07 1 37 100 THR B CA 1
ATOM 1602 C C . THR B 1 100 ? -63.156 -0.323 -7.281 1 37 100 THR B C 1
ATOM 1604 O O . THR B 1 100 ? -64.375 -0.318 -7.328 1 37 100 THR B O 1
ATOM 1607 N N . LEU B 1 101 ? -62.562 0.249 -8.258 1 33.09 101 LEU B N 1
ATOM 1608 C CA . LEU B 1 101 ? -63.375 1.217 -8.984 1 33.09 101 LEU B CA 1
ATOM 1609 C C . LEU B 1 101 ? -64.438 0.512 -9.844 1 33.09 101 LEU B C 1
ATOM 1611 O O . LEU B 1 101 ? -65.062 1.147 -10.672 1 33.09 101 LEU B O 1
ATOM 1615 N N . ILE B 1 102 ? -64.375 -0.717 -10.094 1 33.94 102 ILE B N 1
ATOM 1616 C CA . ILE B 1 102 ? -65.062 -1.091 -11.32 1 33.94 102 ILE B CA 1
ATOM 1617 C C . ILE B 1 102 ? -66.562 -0.926 -11.125 1 33.94 102 ILE B C 1
ATOM 1619 O O . ILE B 1 102 ? -67.375 -1.16 -12.055 1 33.94 102 ILE B O 1
ATOM 1623 N N . TYR B 1 103 ? -67.188 -0.987 -9.961 1 33.16 103 TYR B N 1
ATOM 1624 C CA . TYR B 1 103 ? -68.562 -1.457 -9.875 1 33.16 103 TYR B CA 1
ATOM 1625 C C . TYR B 1 103 ? -69.5 -0.465 -10.531 1 33.16 103 TYR B C 1
ATOM 1627 O O . TYR B 1 103 ? -70.688 -0.787 -10.781 1 33.16 103 TYR B O 1
ATOM 1635 N N . ASP B 1 104 ? -69.438 0.827 -10.414 1 29.47 104 ASP B N 1
ATOM 1636 C CA . ASP B 1 104 ? -70.688 1.616 -10.25 1 29.47 104 ASP B CA 1
ATOM 1637 C C . ASP B 1 104 ? -71.438 1.735 -11.57 1 29.47 104 ASP B C 1
ATOM 1639 O O . ASP B 1 104 ? -72.562 2.193 -11.594 1 29.47 104 ASP B O 1
ATOM 1643 N N . GLN B 1 105 ? -70.938 1.829 -12.727 1 29.62 105 GLN B N 1
ATOM 1644 C CA . GLN B 1 105 ? -71.688 2.678 -13.68 1 29.62 105 GLN B CA 1
ATOM 1645 C C . GLN B 1 105 ? -72.938 1.974 -14.227 1 29.62 105 GLN B C 1
ATOM 1647 O O . GLN B 1 105 ? -73.75 2.588 -14.914 1 29.62 105 GLN B O 1
ATOM 1652 N N . LEU B 1 106 ? -73.125 0.769 -14.25 1 32.28 106 LEU B N 1
ATOM 1653 C CA . LEU B 1 106 ? -74.125 0.264 -15.203 1 32.28 106 LEU B CA 1
ATOM 1654 C C . LEU B 1 106 ? -75.562 0.57 -14.734 1 32.28 106 LEU B C 1
ATOM 1656 O O . LEU B 1 106 ? -76.5 0.162 -15.375 1 32.28 106 LEU B O 1
ATOM 1660 N N . SER B 1 107 ? -76 1.494 -13.906 1 29.25 107 SER B N 1
ATOM 1661 C CA . SER B 1 107 ? -77.312 1.521 -13.344 1 29.25 107 SER B CA 1
ATOM 1662 C C . SER B 1 107 ? -78.375 2.039 -14.367 1 29.25 107 SER B C 1
ATOM 1664 O O . SER B 1 107 ? -79.5 2.324 -14.023 1 29.25 107 SER B O 1
ATOM 1666 N N . ARG B 1 108 ? -78.125 2.631 -15.562 1 31 108 ARG B N 1
ATOM 1667 C CA . ARG B 1 108 ? -79.188 3.451 -16.125 1 31 108 ARG B CA 1
ATOM 1668 C C . ARG B 1 108 ? -80.375 2.586 -16.609 1 31 108 ARG B C 1
ATOM 1670 O O . ARG B 1 108 ? -80.562 2.432 -17.812 1 31 108 ARG B O 1
ATOM 1677 N N . GLU B 1 109 ? -80.625 1.4 -16.203 1 29.16 109 GLU B N 1
ATOM 1678 C CA . GLU B 1 109 ? -81.688 0.613 -16.812 1 29.16 109 GLU B CA 1
ATOM 1679 C C . GLU B 1 109 ? -83.062 1.305 -16.656 1 29.16 109 GLU B C 1
ATOM 1681 O O . GLU B 1 109 ? -83.875 1.33 -17.578 1 29.16 109 GLU B O 1
ATOM 1686 N N . LEU B 1 110 ? -83.75 1.357 -15.523 1 31.69 110 LEU B N 1
ATOM 1687 C CA . LEU B 1 110 ? -85.188 0.925 -15.461 1 31.69 110 LEU B CA 1
ATOM 1688 C C . LEU B 1 110 ? -86.125 2.113 -15.594 1 31.69 110 LEU B C 1
ATOM 1690 O O . LEU B 1 110 ? -87.25 2.072 -15.109 1 31.69 110 LEU B O 1
ATOM 1694 N N . GLY B 1 111 ? -85.75 3.213 -16.281 1 31 111 GLY B N 1
ATOM 1695 C CA . GLY B 1 111 ? -86.75 4.227 -16.375 1 31 111 GLY B CA 1
ATOM 1696 C C . GLY B 1 111 ? -88.062 3.678 -16.891 1 31 111 GLY B C 1
ATOM 1697 O O . GLY B 1 111 ? -88.125 2.59 -17.469 1 31 111 GLY B O 1
ATOM 1698 N N . PRO B 1 112 ? -89.312 4.566 -16.719 1 36.84 112 PRO B N 1
ATOM 1699 C CA . PRO B 1 112 ? -90.75 4.508 -16.688 1 36.84 112 PRO B CA 1
ATOM 1700 C C . PRO B 1 112 ? -91.375 4.141 -18.047 1 36.84 112 PRO B C 1
ATOM 1702 O O . PRO B 1 112 ? -90.75 4.355 -19.078 1 36.84 112 PRO B O 1
ATOM 1705 N N . ASN B 1 113 ? -92.5 3.322 -18.219 1 24.52 113 ASN B N 1
ATOM 1706 C CA . ASN B 1 113 ? -93.75 3.652 -18.891 1 24.52 113 ASN B CA 1
ATOM 1707 C C . ASN B 1 113 ? -94.312 4.98 -18.391 1 24.52 113 ASN B C 1
ATOM 1709 O O . ASN B 1 113 ? -94.375 5.238 -17.188 1 24.52 113 ASN B O 1
#